Protein AF-F0H0X2-F1 (afdb_monomer_lite)

InterPro domains:
  IPR012338 Beta-lactamase/transpeptidase-like [G3DSA:3.40.710.10] (1-85)
  IPR012338 Beta-lactamase/transpeptidase-like [SSF56601] (1-104)

pLDDT: mean 74.84, std 24.69, range [25.47, 96.56]

Organism: NCBI:txid879306

Sequence (202 aa):
MGADDQNIYQDDYSTTRAQVIWKNINNQILEGYETKKFKEPKGIIHAKVDTISGKLPTQASYSDPRNTVKDEIFTKDNLPKKEDDVHVWITVDTRNNLLASNTTPKSLQANRSFIDRKNSYDPSKWDGIVPEDWKYSIPTRYSTLGAELPKADNNSNKEKEKDENKDKEDTKTNTNLNGNEQNTNPQNQINPQNQQGIRNNN

Foldseek 3Di:
DDDPDPVDDDPDDPCVVVVVVVVVVVCVVCVPPDDDDDDDDPQKDWAKAFQVQRAHEDPLCCQPPVNRIDTDIDGPPPHHDDYDPFWDWFWAFQVPRAGEDPQRDPVRIDIHIAGDPPDDDDCVVVVNDDDPRCVRHHHPDYDPDGDPDPDPPPPPDDDDDDDDDDDDDDDDDDDDDDDDDDDDDDDDDDDDDDDDDDDDDD

Radius of gyration: 34.6 Å; chains: 1; bounding box: 116×56×65 Å

Structure (mmCIF, N/CA/C/O backbone):
data_AF-F0H0X2-F1
#
_entry.id   AF-F0H0X2-F1
#
loop_
_atom_site.group_PDB
_atom_site.id
_atom_site.type_symbol
_atom_site.label_atom_id
_atom_site.label_alt_id
_atom_site.label_comp_id
_atom_site.label_asym_id
_atom_site.label_entity_id
_atom_site.label_seq_id
_atom_site.pdbx_PDB_ins_code
_atom_site.Cartn_x
_atom_site.Cartn_y
_atom_site.Cartn_z
_atom_site.occupancy
_atom_site.B_iso_or_equiv
_atom_site.auth_seq_id
_atom_site.auth_comp_id
_atom_site.auth_asym_id
_atom_site.auth_atom_id
_atom_site.pdbx_PDB_model_num
ATOM 1 N N . MET A 1 1 ? -25.133 15.854 16.788 1.00 72.88 1 MET A N 1
ATOM 2 C CA . MET A 1 1 ? -26.124 16.710 17.486 1.00 72.88 1 MET A CA 1
ATOM 3 C C . MET A 1 1 ? -27.270 16.986 16.521 1.00 72.88 1 MET A C 1
ATOM 5 O O . MET A 1 1 ? -27.033 16.912 15.321 1.00 72.88 1 MET A O 1
ATOM 9 N N . GLY A 1 2 ? -28.475 17.298 16.993 1.00 78.06 2 GLY A N 1
ATOM 10 C CA . GLY A 1 2 ? -29.638 17.600 16.145 1.00 78.06 2 GLY A CA 1
ATOM 11 C C . GLY A 1 2 ? -30.514 18.688 16.765 1.00 78.06 2 GLY A C 1
ATOM 12 O O . GLY A 1 2 ? -30.288 19.050 17.919 1.00 78.06 2 GLY A O 1
ATOM 13 N N . ALA A 1 3 ? -31.473 19.198 15.996 1.00 83.25 3 ALA A N 1
ATOM 14 C CA . ALA A 1 3 ? -32.610 19.954 16.514 1.00 83.25 3 ALA A CA 1
ATOM 15 C C . ALA A 1 3 ? -33.816 19.009 16.659 1.00 83.25 3 ALA A C 1
ATOM 17 O O . ALA A 1 3 ? -33.916 18.032 15.915 1.00 83.25 3 ALA A O 1
ATOM 18 N N . ASP A 1 4 ? -34.720 19.304 17.594 1.00 88.12 4 ASP A N 1
ATOM 19 C CA . ASP A 1 4 ? -35.947 18.515 17.783 1.00 88.12 4 ASP A CA 1
ATOM 20 C C . ASP A 1 4 ? -36.987 18.798 16.679 1.00 88.12 4 ASP A C 1
ATOM 22 O O . ASP A 1 4 ? -37.778 17.926 16.321 1.00 88.12 4 ASP A O 1
ATOM 26 N N . ASP A 1 5 ? -36.950 20.002 16.095 1.00 90.25 5 ASP A N 1
ATOM 27 C CA . ASP A 1 5 ? -37.691 20.350 14.882 1.00 90.25 5 ASP A CA 1
ATOM 28 C C . ASP A 1 5 ? -36.905 19.926 13.630 1.00 90.25 5 ASP A C 1
ATOM 30 O O . ASP A 1 5 ? -35.818 20.435 13.351 1.00 90.25 5 ASP A O 1
ATOM 34 N N . GLN A 1 6 ? -37.490 19.020 12.844 1.00 85.69 6 GLN A N 1
ATOM 35 C CA . GLN A 1 6 ? -36.902 18.492 11.608 1.00 85.69 6 GLN A CA 1
ATOM 36 C C . GLN A 1 6 ? -36.813 19.530 10.476 1.00 85.69 6 GLN A C 1
ATOM 38 O O . GLN A 1 6 ? -36.097 19.300 9.502 1.00 85.69 6 GLN A O 1
ATOM 43 N N . ASN A 1 7 ? -37.493 20.676 10.598 1.00 87.88 7 ASN A N 1
ATOM 44 C CA . ASN A 1 7 ? -37.352 21.795 9.663 1.00 87.88 7 ASN A CA 1
ATOM 45 C C . ASN A 1 7 ? -36.046 22.588 9.882 1.00 87.88 7 ASN A C 1
ATOM 47 O O . ASN A 1 7 ? -35.644 23.354 9.004 1.00 87.88 7 ASN A O 1
ATOM 51 N N . ILE A 1 8 ? -35.365 22.408 11.023 1.00 81.19 8 ILE A N 1
ATOM 52 C CA . ILE A 1 8 ? -34.117 23.103 11.364 1.00 81.19 8 ILE A CA 1
ATOM 53 C C . ILE A 1 8 ? -32.917 22.189 11.084 1.00 81.19 8 ILE A C 1
ATOM 55 O O . ILE A 1 8 ? -32.586 21.288 11.856 1.00 81.19 8 ILE A O 1
ATOM 59 N N . TYR A 1 9 ? -32.222 22.455 9.980 1.00 78.44 9 TYR A N 1
ATOM 60 C CA . TYR A 1 9 ? -30.980 21.775 9.609 1.00 78.44 9 TYR A CA 1
ATOM 61 C C . TYR A 1 9 ? -29.736 22.499 10.152 1.00 78.44 9 TYR A C 1
ATOM 63 O O . TYR A 1 9 ? -29.743 23.705 10.390 1.00 78.44 9 TYR A O 1
ATOM 71 N N . GLN A 1 10 ? -28.647 21.748 10.352 1.00 74.38 10 GLN A N 1
ATOM 72 C CA . GLN A 1 10 ? -27.327 22.317 10.642 1.00 74.38 10 GLN A CA 1
ATOM 73 C C . GLN A 1 10 ? -26.686 22.864 9.358 1.00 74.38 10 GLN A C 1
ATOM 75 O O . GLN A 1 10 ? -26.793 22.261 8.292 1.00 74.38 10 GLN A O 1
ATOM 80 N N . ASP A 1 11 ? -26.009 24.001 9.497 1.00 78.56 11 ASP A N 1
ATOM 81 C CA . ASP A 1 11 ? -25.229 24.706 8.474 1.00 78.56 11 ASP A CA 1
ATOM 82 C C . ASP A 1 11 ? -23.774 24.209 8.364 1.00 78.56 11 ASP A C 1
ATOM 84 O O . ASP A 1 11 ? -23.110 24.425 7.353 1.00 78.56 11 ASP A O 1
ATOM 88 N N . ASP A 1 12 ? -23.295 23.522 9.402 1.00 75.56 12 ASP A N 1
ATOM 89 C CA . ASP A 1 12 ? -21.936 23.005 9.564 1.00 75.56 12 ASP A CA 1
ATOM 90 C C . ASP A 1 12 ? -21.942 21.491 9.865 1.00 75.56 12 ASP A C 1
ATOM 92 O O . ASP A 1 12 ? -22.940 20.912 10.309 1.00 75.56 12 ASP A O 1
ATOM 96 N N . TYR A 1 13 ? -20.808 20.827 9.645 1.00 78.88 13 TYR A N 1
ATOM 97 C CA . TYR A 1 13 ? -20.638 19.400 9.896 1.00 78.88 13 TYR A CA 1
ATOM 98 C C . TYR A 1 13 ? -20.832 19.075 11.381 1.00 78.88 13 TYR A C 1
ATOM 100 O O . TYR A 1 13 ? -20.080 19.537 12.235 1.00 78.88 13 TYR A O 1
ATOM 108 N N . SER A 1 14 ? -21.771 18.178 11.707 1.00 75.12 14 SER A N 1
ATOM 109 C CA . SER A 1 14 ? -22.058 17.821 13.110 1.00 75.12 14 SER A CA 1
ATOM 110 C C . SER A 1 14 ? -20.840 17.269 13.877 1.00 75.12 14 SER A C 1
ATOM 112 O O . SER A 1 14 ? -20.838 17.280 15.107 1.00 75.12 14 SER A O 1
ATOM 114 N N . THR A 1 15 ? -19.787 16.824 13.177 1.00 76.06 15 THR A N 1
ATOM 115 C CA . THR A 1 15 ? -18.492 16.438 13.756 1.00 76.06 15 THR A CA 1
ATOM 116 C C . THR A 1 15 ? -17.814 17.578 14.516 1.00 76.06 15 THR A C 1
ATOM 118 O O . THR A 1 15 ? -17.330 17.325 15.617 1.00 76.06 15 THR A O 1
ATOM 121 N N . THR A 1 16 ? -17.820 18.819 14.010 1.00 81.75 16 THR A N 1
ATOM 122 C CA . THR A 1 16 ? -17.120 19.961 14.637 1.00 81.75 16 THR A CA 1
ATOM 123 C C . THR A 1 16 ? -17.629 20.196 16.061 1.00 81.75 16 THR A C 1
ATOM 125 O O . THR A 1 16 ? -16.853 20.245 17.018 1.00 81.75 16 THR A O 1
ATOM 128 N N . ARG A 1 17 ? -18.956 20.254 16.224 1.00 82.56 17 ARG A N 1
ATOM 129 C CA . ARG A 1 17 ? -19.626 20.539 17.500 1.00 82.56 17 ARG A CA 1
ATOM 130 C C . ARG A 1 17 ? -19.720 19.293 18.383 1.00 82.56 17 ARG A C 1
ATOM 132 O O . ARG A 1 17 ? -19.454 19.375 19.582 1.00 82.56 17 ARG A O 1
ATOM 139 N N . ALA A 1 18 ? -20.041 18.126 17.814 1.00 87.81 18 ALA A N 1
ATOM 140 C CA . ALA A 1 18 ? -20.167 16.890 18.591 1.00 87.81 18 ALA A CA 1
ATOM 141 C C . ALA A 1 18 ? -18.821 16.402 19.150 1.00 87.81 18 ALA A C 1
ATOM 143 O O . ALA A 1 18 ? -18.780 15.965 20.297 1.00 87.81 18 ALA A O 1
ATOM 144 N N . GLN A 1 19 ? -17.720 16.511 18.396 1.00 90.00 19 GLN A N 1
ATOM 145 C CA . GLN A 1 19 ? -16.395 16.084 18.860 1.00 90.00 19 GLN A CA 1
ATOM 146 C C . GLN A 1 19 ? -15.906 16.924 20.046 1.00 90.00 19 GLN A C 1
ATOM 148 O O . GLN A 1 19 ? -15.331 16.370 20.981 1.00 90.00 19 GLN A O 1
ATOM 153 N N . VAL A 1 20 ? -16.158 18.239 20.047 1.00 89.69 20 VAL A N 1
ATOM 154 C CA . VAL A 1 20 ? -15.795 19.129 21.165 1.00 89.69 20 VAL A CA 1
ATOM 155 C C . VAL A 1 20 ? -16.589 18.780 22.425 1.00 89.69 20 VAL A C 1
ATOM 157 O O . VAL A 1 20 ? -15.995 18.608 23.489 1.00 89.69 20 VAL A O 1
ATOM 160 N N . ILE A 1 21 ? -17.909 18.605 22.309 1.00 90.94 21 ILE A N 1
ATOM 161 C CA . ILE A 1 21 ? -18.772 18.223 23.440 1.00 90.94 21 ILE A CA 1
ATOM 162 C C . ILE A 1 21 ? -18.374 16.840 23.978 1.00 90.94 21 ILE A C 1
ATOM 164 O O . ILE A 1 21 ? -18.152 16.686 25.179 1.00 90.94 21 ILE A O 1
ATOM 168 N N . TRP A 1 22 ? -18.202 15.852 23.093 1.00 92.69 22 TRP A N 1
ATOM 169 C CA . TRP A 1 22 ? -17.779 14.496 23.451 1.00 92.69 22 TRP A CA 1
ATOM 170 C C . TRP A 1 22 ? -16.421 14.482 24.158 1.00 92.69 22 TRP A C 1
ATOM 172 O O . TRP A 1 22 ? -16.290 13.844 25.203 1.00 92.69 22 TRP A O 1
ATOM 182 N N . LYS A 1 23 ? -15.430 15.219 23.635 1.00 93.50 23 LYS A N 1
ATOM 183 C CA . LYS A 1 23 ? -14.102 15.369 24.248 1.00 93.50 23 LYS A CA 1
ATOM 184 C C . LYS A 1 23 ? -14.202 15.967 25.649 1.00 93.50 23 LYS A C 1
ATOM 186 O O . LYS A 1 23 ? -13.628 15.408 26.574 1.00 93.50 23 LYS A O 1
ATOM 191 N N . ASN A 1 24 ? -14.917 17.078 25.813 1.00 94.62 24 ASN A N 1
ATOM 192 C CA . ASN A 1 24 ? -14.994 17.771 27.101 1.00 94.62 24 ASN A CA 1
ATOM 193 C C . ASN A 1 24 ? -15.650 16.886 28.174 1.00 94.62 24 ASN A C 1
ATOM 195 O O . ASN A 1 24 ? -15.104 16.754 29.267 1.00 94.62 24 ASN A O 1
ATOM 199 N N . ILE A 1 25 ? -16.756 16.216 27.833 1.00 95.38 25 ILE A N 1
ATOM 200 C CA . ILE A 1 25 ? -17.461 15.301 28.742 1.00 95.38 25 ILE A CA 1
ATOM 201 C C . ILE A 1 25 ? -16.595 14.078 29.082 1.00 95.38 25 ILE A C 1
ATOM 203 O O . ILE A 1 25 ? -16.454 13.736 30.254 1.00 95.38 25 ILE A O 1
ATOM 207 N N . ASN A 1 26 ? -15.971 13.427 28.093 1.00 95.44 26 ASN A N 1
ATOM 208 C CA . ASN A 1 26 ? -15.138 12.247 28.356 1.00 95.44 26 ASN A CA 1
ATOM 209 C C . ASN A 1 26 ? -13.858 12.599 29.123 1.00 95.44 26 ASN A C 1
ATOM 211 O O . ASN A 1 26 ? -13.450 11.819 29.974 1.00 95.44 26 ASN A O 1
ATOM 215 N N . ASN A 1 27 ? -13.256 13.769 28.891 1.00 95.31 27 ASN A N 1
ATOM 216 C CA . ASN A 1 27 ? -12.100 14.224 29.664 1.00 95.31 27 ASN A CA 1
ATOM 217 C C . ASN A 1 27 ? -12.429 14.383 31.159 1.00 95.31 27 ASN A C 1
ATOM 219 O O . ASN A 1 27 ? -11.582 14.059 31.981 1.00 95.31 27 ASN A O 1
ATOM 223 N N . GLN A 1 28 ? -13.638 14.843 31.504 1.00 95.75 28 GLN A N 1
ATOM 224 C CA . GLN A 1 28 ? -14.096 14.940 32.896 1.00 95.75 28 GLN A CA 1
ATOM 225 C C . GLN A 1 28 ? -14.472 13.569 33.479 1.00 95.75 28 GLN A C 1
ATOM 227 O O . GLN A 1 28 ? -14.082 13.242 34.594 1.00 95.75 28 GLN A O 1
ATOM 232 N N . ILE A 1 29 ? -15.200 12.735 32.727 1.00 96.25 29 ILE A N 1
ATOM 233 C CA . ILE A 1 29 ? -15.622 11.398 33.189 1.00 96.25 29 ILE A CA 1
ATOM 234 C C . ILE A 1 29 ? -14.428 10.448 33.379 1.00 96.25 29 ILE A C 1
ATOM 236 O O . ILE A 1 29 ? -14.472 9.579 34.249 1.00 96.25 29 ILE A O 1
ATOM 240 N N . LEU A 1 30 ? -13.372 10.602 32.576 1.00 95.31 30 LEU A N 1
ATOM 241 C CA . LEU A 1 30 ? -12.152 9.793 32.628 1.00 95.31 30 LEU A CA 1
ATOM 242 C C . LEU A 1 30 ? -11.020 10.462 33.432 1.00 95.31 30 LEU A C 1
ATOM 244 O O . LEU A 1 30 ? -9.902 9.945 33.452 1.00 95.31 30 LEU A O 1
ATOM 248 N N . GLU A 1 31 ? -11.282 11.577 34.118 1.00 95.31 31 GLU A N 1
ATOM 249 C CA . GLU A 1 31 ? -10.293 12.212 34.991 1.00 95.31 31 GLU A CA 1
ATOM 250 C C . GLU A 1 31 ? -9.905 11.264 36.141 1.00 95.31 31 GLU A C 1
ATOM 252 O O . GLU A 1 31 ? -10.753 10.655 36.791 1.00 95.31 31 GLU A O 1
ATOM 257 N N . GLY A 1 32 ? -8.599 11.076 36.354 1.00 93.94 32 GLY A N 1
ATOM 258 C CA . GLY A 1 32 ? -8.067 10.122 37.334 1.00 93.94 32 GLY A CA 1
ATOM 259 C C . GLY A 1 32 ? -8.144 8.637 36.938 1.00 93.94 32 GLY A C 1
ATOM 260 O O . GLY A 1 32 ? -7.646 7.799 37.689 1.00 93.94 32 GLY A O 1
ATOM 261 N N . TYR A 1 33 ? -8.708 8.278 35.777 1.00 94.50 33 TYR A N 1
ATOM 262 C CA . TYR A 1 33 ? -8.719 6.890 35.297 1.00 94.50 33 TYR A CA 1
ATOM 263 C C . TYR A 1 33 ? -7.449 6.543 34.509 1.00 94.50 33 TYR A C 1
ATOM 265 O O . TYR A 1 33 ? -7.052 7.247 33.582 1.00 94.50 33 TYR A O 1
ATOM 273 N N . GLU A 1 34 ? -6.841 5.396 34.817 1.00 93.56 34 GLU A N 1
ATOM 274 C CA . GLU A 1 34 ? -5.718 4.867 34.039 1.00 93.56 34 GLU A CA 1
ATOM 275 C C . GLU A 1 34 ? -6.145 4.370 32.646 1.00 93.56 34 GLU A C 1
ATOM 277 O O . GLU A 1 34 ? -7.184 3.720 32.478 1.00 93.56 34 GLU A O 1
ATOM 282 N N . THR A 1 35 ? -5.286 4.592 31.645 1.00 91.81 35 THR A N 1
ATOM 283 C CA . THR A 1 35 ? -5.469 4.107 30.269 1.00 91.81 35 THR A CA 1
ATOM 284 C C . THR A 1 35 ? -5.442 2.578 30.200 1.00 91.81 35 THR A C 1
ATOM 286 O O . THR A 1 35 ? -4.387 1.948 30.079 1.00 91.81 35 THR A O 1
ATOM 289 N N . LYS A 1 36 ? -6.625 1.958 30.221 1.00 91.31 36 LYS A N 1
ATOM 290 C CA . LYS A 1 36 ? -6.782 0.509 30.050 1.00 91.31 36 LYS A CA 1
ATOM 291 C C . LYS A 1 36 ? -6.419 0.087 28.626 1.00 91.31 36 LYS A C 1
ATOM 293 O O . LYS A 1 36 ? -6.992 0.574 27.655 1.00 91.31 36 LYS A O 1
ATOM 298 N N . LYS A 1 37 ? -5.507 -0.880 28.502 1.00 92.31 37 LYS A N 1
ATOM 299 C CA . LYS A 1 37 ? -5.228 -1.567 27.234 1.00 92.31 37 LYS A CA 1
ATOM 300 C C . LYS A 1 37 ? -6.264 -2.667 27.008 1.00 92.31 37 LYS A C 1
ATOM 302 O O . LYS A 1 37 ? -6.473 -3.508 27.884 1.00 92.31 37 LYS A O 1
ATOM 307 N N . PHE A 1 38 ? -6.882 -2.686 25.831 1.00 91.12 38 PHE A N 1
ATOM 308 C CA . PHE A 1 38 ? -7.714 -3.810 25.407 1.00 91.12 38 PHE A CA 1
ATOM 309 C C . PHE A 1 38 ? -6.842 -5.057 25.209 1.00 91.12 38 PHE A C 1
ATOM 311 O O . PHE A 1 38 ? -5.719 -4.966 24.714 1.00 91.12 38 PHE A O 1
ATOM 318 N N . LYS A 1 39 ? -7.350 -6.227 25.612 1.00 92.06 39 LYS A N 1
ATOM 319 C CA . LYS A 1 39 ? -6.722 -7.514 25.289 1.00 92.06 39 LYS A CA 1
ATOM 320 C C . LYS A 1 39 ? -7.191 -7.944 23.905 1.00 92.06 39 LYS A C 1
ATOM 322 O O . LYS A 1 39 ? -8.389 -7.900 23.637 1.00 92.06 39 LYS A O 1
ATOM 327 N N . GLU A 1 40 ? -6.264 -8.377 23.060 1.00 90.88 40 GLU A N 1
ATOM 328 C CA . GLU A 1 40 ? -6.599 -8.891 21.734 1.00 90.88 40 GLU A CA 1
ATOM 329 C C . GLU A 1 40 ? -7.481 -10.153 21.849 1.00 90.88 40 GLU A C 1
ATOM 331 O O . GLU A 1 40 ? -7.149 -11.063 22.621 1.00 90.88 40 GLU A O 1
ATOM 336 N N . PRO A 1 41 ? -8.630 -10.220 21.149 1.00 90.06 41 PRO A N 1
ATOM 337 C CA . PRO A 1 41 ? -9.502 -11.384 21.199 1.00 90.06 41 PRO A CA 1
ATOM 338 C C . PRO A 1 41 ? -8.920 -12.556 20.396 1.00 90.06 41 PRO A C 1
ATOM 340 O O . PRO A 1 41 ? -8.242 -12.384 19.385 1.00 90.06 41 PRO A O 1
ATOM 343 N N . LYS A 1 42 ? -9.225 -13.786 20.824 1.00 91.56 42 LYS A N 1
ATOM 344 C CA . LYS A 1 42 ? -8.819 -14.997 20.094 1.00 91.56 42 LYS A CA 1
ATOM 345 C C . LYS A 1 42 ? -9.455 -15.020 18.700 1.00 91.56 42 LYS A C 1
ATOM 347 O O . LYS A 1 42 ? -10.656 -14.804 18.578 1.00 91.56 42 LYS A O 1
ATOM 352 N N . GLY A 1 43 ? -8.667 -15.370 17.683 1.00 90.19 43 GLY A N 1
ATOM 353 C CA . GLY A 1 43 ? -9.125 -15.481 16.291 1.00 90.19 43 GLY A CA 1
ATOM 354 C C . GLY A 1 43 ? -8.753 -14.295 15.397 1.00 90.19 43 GLY A C 1
ATOM 355 O O . GLY A 1 43 ? -8.989 -14.373 14.193 1.00 90.19 43 GLY A O 1
ATOM 356 N N . ILE A 1 44 ? -8.138 -13.251 15.962 1.00 93.88 44 ILE A N 1
ATOM 357 C CA . ILE A 1 44 ? -7.405 -12.241 15.196 1.00 93.88 44 ILE A CA 1
ATOM 358 C C . ILE A 1 44 ? -6.144 -12.865 14.585 1.00 93.88 44 ILE A C 1
ATOM 360 O O . ILE A 1 44 ? -5.484 -13.708 15.198 1.00 93.88 44 ILE A O 1
ATOM 364 N N . ILE A 1 45 ? -5.839 -12.454 13.357 1.00 93.75 45 ILE A N 1
ATOM 365 C CA . ILE A 1 45 ? -4.630 -12.782 12.607 1.00 93.75 45 ILE A CA 1
ATOM 366 C C . ILE A 1 45 ? -4.070 -11.461 12.080 1.00 93.75 45 ILE A C 1
ATOM 368 O O . ILE A 1 45 ? -4.737 -10.778 11.308 1.00 93.75 45 ILE A O 1
ATOM 372 N N . HIS A 1 46 ? -2.846 -11.109 12.469 1.00 94.50 46 HIS A N 1
ATOM 373 C CA . HIS A 1 46 ? -2.113 -10.001 11.851 1.00 94.50 46 HIS A CA 1
ATOM 374 C C . HIS A 1 46 ? -1.391 -10.521 10.610 1.00 94.50 46 HIS A C 1
ATOM 376 O O . HIS A 1 46 ? -0.704 -11.544 10.685 1.00 94.50 46 HIS A O 1
ATOM 382 N N . ALA A 1 47 ? -1.540 -9.842 9.476 1.00 94.75 47 ALA A N 1
ATOM 383 C CA . ALA A 1 47 ? -0.863 -10.216 8.238 1.00 94.75 47 ALA A CA 1
ATOM 384 C C . ALA A 1 47 ? -0.433 -8.985 7.441 1.00 94.75 47 ALA A C 1
ATOM 386 O O . ALA A 1 47 ? -1.117 -7.962 7.435 1.00 94.75 47 ALA A O 1
ATOM 387 N N . LYS A 1 48 ? 0.692 -9.105 6.728 1.00 96.25 48 LYS A N 1
ATOM 388 C CA . LYS A 1 48 ? 1.154 -8.060 5.815 1.00 96.25 48 LYS A CA 1
ATOM 389 C C . LYS A 1 48 ? 0.324 -8.067 4.538 1.00 96.25 48 LYS A C 1
ATOM 391 O O . LYS A 1 48 ? 0.182 -9.112 3.903 1.00 96.25 48 LYS A O 1
ATOM 396 N N . VAL A 1 49 ? -0.164 -6.894 4.155 1.00 96.19 49 VAL A N 1
ATOM 397 C CA . VAL A 1 49 ? -0.877 -6.638 2.899 1.00 96.19 49 VAL A CA 1
ATOM 398 C C . VAL A 1 49 ? -0.304 -5.416 2.200 1.00 96.19 49 VAL A C 1
ATOM 400 O O . VAL A 1 49 ? 0.199 -4.495 2.846 1.00 96.19 49 VAL A O 1
ATOM 403 N N . ASP A 1 50 ? -0.395 -5.400 0.877 1.00 95.06 50 ASP A N 1
ATOM 404 C CA . ASP A 1 50 ? -0.195 -4.185 0.098 1.00 95.06 50 ASP A CA 1
ATOM 405 C C . ASP A 1 50 ? -1.471 -3.322 0.109 1.00 95.06 50 ASP A C 1
ATOM 407 O O . ASP A 1 50 ? -2.561 -3.785 -0.232 1.00 95.06 50 ASP A O 1
ATOM 411 N N . THR A 1 51 ? -1.328 -2.049 0.480 1.00 92.88 51 THR A N 1
ATOM 412 C CA . THR A 1 51 ? -2.442 -1.088 0.588 1.00 92.88 51 THR A CA 1
ATOM 413 C C . THR A 1 51 ? -3.035 -0.631 -0.746 1.00 92.88 51 THR A C 1
ATOM 415 O O . THR A 1 51 ? -4.123 -0.059 -0.734 1.00 92.88 51 THR A O 1
ATOM 418 N N . ILE A 1 52 ? -2.373 -0.870 -1.885 1.00 90.88 52 ILE A N 1
ATOM 419 C CA . ILE A 1 52 ? -2.892 -0.473 -3.208 1.00 90.88 52 ILE A CA 1
ATOM 420 C C . ILE A 1 52 ? -3.789 -1.571 -3.802 1.00 90.88 52 ILE A C 1
ATOM 422 O O . ILE A 1 52 ? -4.844 -1.283 -4.366 1.00 90.88 52 ILE A O 1
ATOM 426 N N . SER A 1 53 ? -3.387 -2.834 -3.662 1.00 91.62 53 SER A N 1
ATOM 427 C CA . SER A 1 53 ? -4.086 -4.011 -4.196 1.00 91.62 53 SER A CA 1
ATOM 428 C C . SER A 1 53 ? -5.018 -4.707 -3.198 1.00 91.62 53 SER A C 1
ATOM 430 O O . SER A 1 53 ? -5.913 -5.446 -3.622 1.00 91.62 53 SER A O 1
ATOM 432 N N . GLY A 1 54 ? -4.796 -4.528 -1.890 1.00 91.56 54 GLY A N 1
ATOM 433 C CA . GLY A 1 54 ? -5.459 -5.283 -0.818 1.00 91.56 54 GLY A CA 1
ATOM 434 C C . GLY A 1 54 ? -5.032 -6.757 -0.733 1.00 91.56 54 GLY A C 1
ATOM 435 O O . GLY A 1 54 ? -5.769 -7.583 -0.189 1.00 91.56 54 GLY A O 1
ATOM 436 N N . LYS A 1 55 ? -3.885 -7.116 -1.325 1.00 94.88 55 LYS A N 1
ATOM 437 C CA . LYS A 1 55 ? -3.413 -8.502 -1.512 1.00 94.88 55 LYS A CA 1
ATOM 438 C C . LYS A 1 55 ? -2.131 -8.782 -0.723 1.00 94.88 55 LYS A C 1
ATOM 440 O O . LYS A 1 55 ? -1.571 -7.889 -0.088 1.00 94.88 55 LYS A O 1
ATOM 445 N N . LEU A 1 56 ? -1.674 -10.036 -0.741 1.00 95.88 56 LEU A N 1
ATOM 446 C CA . LEU A 1 56 ? -0.404 -10.425 -0.121 1.00 95.88 56 LEU A CA 1
ATOM 447 C C . LEU A 1 56 ? 0.759 -9.745 -0.874 1.00 95.88 56 LEU A C 1
ATOM 449 O O . LEU A 1 56 ? 0.832 -9.882 -2.094 1.00 95.88 56 LEU A O 1
ATOM 453 N N . PRO A 1 57 ? 1.658 -9.013 -0.199 1.00 96.25 57 PRO A N 1
ATOM 454 C CA . PRO A 1 57 ? 2.648 -8.167 -0.854 1.00 96.25 57 PRO A CA 1
ATOM 455 C C . PRO A 1 57 ? 3.737 -9.002 -1.533 1.00 96.25 57 PRO A C 1
ATOM 457 O O . PRO A 1 57 ? 4.239 -9.973 -0.961 1.00 96.25 57 PRO A O 1
ATOM 460 N N . THR A 1 58 ? 4.154 -8.585 -2.725 1.00 95.50 58 THR A N 1
ATOM 461 C CA . THR A 1 58 ? 5.300 -9.170 -3.432 1.00 95.50 58 THR A CA 1
ATOM 462 C C . THR A 1 58 ? 6.559 -8.333 -3.205 1.00 95.50 58 THR A C 1
ATOM 464 O O . THR A 1 58 ? 6.520 -7.228 -2.659 1.00 95.50 58 THR A O 1
ATOM 467 N N . GLN A 1 59 ? 7.708 -8.821 -3.682 1.00 94.44 59 GLN A N 1
ATOM 468 C CA . GLN A 1 59 ? 8.961 -8.059 -3.652 1.00 94.44 59 GLN A CA 1
ATOM 469 C C . GLN A 1 59 ? 8.853 -6.704 -4.385 1.00 94.44 59 GLN A C 1
AT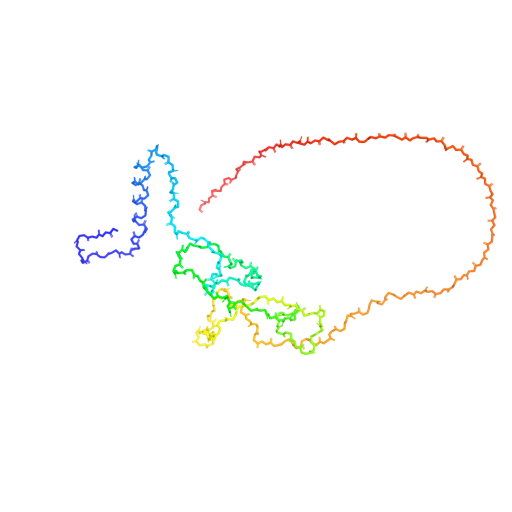OM 471 O O . GLN A 1 59 ? 9.606 -5.785 -4.063 1.00 94.44 59 GLN A O 1
ATOM 476 N N . ALA A 1 60 ? 7.920 -6.555 -5.336 1.00 93.75 60 ALA A N 1
ATOM 477 C CA . ALA A 1 60 ? 7.638 -5.274 -5.981 1.00 93.75 60 ALA A CA 1
ATOM 478 C C . ALA A 1 60 ? 6.950 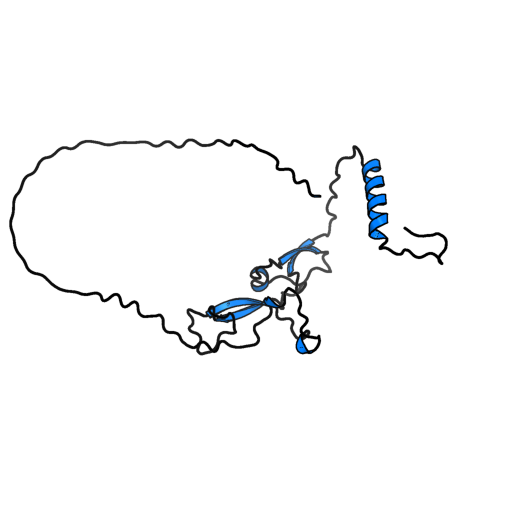-4.294 -5.012 1.00 93.75 60 ALA A C 1
ATOM 480 O O . ALA A 1 60 ? 7.389 -3.149 -4.910 1.00 93.75 60 ALA A O 1
ATOM 481 N N . SER A 1 61 ? 5.948 -4.738 -4.246 1.00 94.00 61 SER A N 1
ATOM 482 C CA . SER A 1 61 ? 5.248 -3.916 -3.242 1.00 94.00 61 SER A CA 1
ATOM 483 C C . SER A 1 61 ? 6.202 -3.434 -2.138 1.00 94.00 61 SER A C 1
ATOM 485 O O . SER A 1 61 ? 6.212 -2.257 -1.788 1.00 94.00 61 SER A O 1
ATOM 487 N N . TYR A 1 62 ? 7.094 -4.309 -1.652 1.00 94.44 62 TYR A N 1
ATOM 488 C CA . TYR A 1 62 ? 8.163 -3.931 -0.705 1.00 94.44 62 TYR A CA 1
ATOM 489 C C . TYR A 1 62 ? 9.194 -2.943 -1.277 1.00 94.44 62 TYR A C 1
ATOM 491 O O . TYR A 1 62 ? 9.961 -2.358 -0.516 1.00 94.44 62 TYR A O 1
ATOM 499 N N . SER A 1 63 ? 9.240 -2.774 -2.601 1.00 93.38 63 SER A N 1
ATOM 500 C CA . SER A 1 63 ? 10.177 -1.879 -3.291 1.00 93.38 63 SER A CA 1
ATOM 501 C C . SER A 1 63 ? 9.530 -0.560 -3.738 1.00 93.38 63 SER A C 1
ATOM 503 O O . SER A 1 63 ? 10.179 0.229 -4.428 1.00 93.38 63 SER A O 1
ATOM 505 N N . ASP A 1 64 ? 8.270 -0.302 -3.368 1.00 91.06 64 ASP A N 1
ATOM 506 C CA . ASP A 1 64 ? 7.637 1.004 -3.555 1.00 91.06 64 ASP A CA 1
ATOM 507 C C . ASP A 1 64 ? 8.146 2.002 -2.487 1.00 91.06 64 ASP A C 1
ATOM 509 O O . ASP A 1 64 ? 8.059 1.723 -1.286 1.00 91.06 64 ASP A O 1
ATOM 513 N N . PRO A 1 65 ? 8.655 3.190 -2.876 1.00 89.62 65 PRO A N 1
ATOM 514 C CA . PRO A 1 65 ? 9.254 4.152 -1.946 1.00 89.62 65 PRO A CA 1
ATOM 515 C C . PRO A 1 65 ? 8.258 4.797 -0.965 1.00 89.62 65 PRO A C 1
ATOM 517 O O . PRO A 1 65 ? 8.685 5.508 -0.057 1.00 89.62 65 PRO A O 1
ATOM 520 N N . ARG A 1 66 ? 6.946 4.575 -1.122 1.00 89.88 66 ARG A N 1
ATOM 521 C CA . ARG A 1 66 ? 5.901 4.989 -0.168 1.00 89.88 66 ARG A CA 1
ATOM 522 C C . ARG A 1 66 ? 5.737 4.005 0.997 1.00 89.88 66 ARG A C 1
ATOM 524 O O . ARG A 1 66 ? 4.993 4.314 1.924 1.00 89.88 66 ARG A O 1
ATOM 531 N N . ASN A 1 67 ? 6.381 2.832 0.939 1.00 91.94 67 ASN A N 1
ATOM 532 C CA . ASN A 1 67 ? 6.150 1.690 1.830 1.00 91.94 67 ASN A CA 1
ATOM 533 C C . ASN A 1 67 ? 4.653 1.319 1.902 1.00 91.94 67 ASN A C 1
ATOM 535 O O . ASN A 1 67 ? 3.980 1.514 2.918 1.00 91.94 67 ASN A O 1
ATOM 539 N N . THR A 1 68 ? 4.115 0.798 0.795 1.00 93.19 68 THR A N 1
ATOM 540 C CA . THR A 1 68 ? 2.691 0.434 0.689 1.00 93.19 68 THR A CA 1
ATOM 541 C C . THR A 1 68 ? 2.323 -0.822 1.480 1.00 93.19 68 THR A C 1
ATOM 543 O O . THR A 1 68 ? 1.134 -1.085 1.662 1.00 93.19 68 THR A O 1
ATOM 546 N N . VAL A 1 69 ? 3.310 -1.576 1.977 1.00 96.56 69 VAL A N 1
ATOM 547 C CA . VAL A 1 69 ? 3.098 -2.784 2.779 1.00 96.56 69 VAL A CA 1
ATOM 548 C C . VAL A 1 69 ? 2.861 -2.433 4.248 1.00 96.56 69 VAL A C 1
ATOM 550 O O . VAL A 1 69 ? 3.696 -1.782 4.883 1.00 96.56 69 VAL A O 1
ATOM 553 N N . LYS A 1 70 ? 1.740 -2.902 4.803 1.00 95.81 70 LYS A N 1
ATOM 554 C CA . LYS A 1 70 ? 1.351 -2.699 6.209 1.00 95.81 70 LYS A CA 1
ATOM 555 C C . LYS A 1 70 ? 0.875 -3.997 6.847 1.00 95.81 70 LYS A C 1
ATOM 557 O O . LYS A 1 70 ? 0.360 -4.871 6.158 1.00 95.81 70 LYS A O 1
ATOM 562 N N . ASP A 1 71 ? 1.052 -4.111 8.159 1.00 95.75 71 ASP A N 1
ATOM 563 C CA . ASP A 1 71 ? 0.387 -5.133 8.966 1.00 95.75 71 ASP A CA 1
ATOM 564 C C . ASP A 1 71 ? -1.061 -4.702 9.217 1.00 95.75 71 ASP A C 1
ATOM 566 O O . ASP A 1 71 ? -1.297 -3.625 9.763 1.00 95.75 71 ASP A O 1
ATOM 570 N N . GLU A 1 72 ? -2.015 -5.537 8.813 1.00 95.31 72 GLU A N 1
ATOM 571 C CA . GLU A 1 72 ? -3.452 -5.308 8.982 1.00 95.31 72 GLU A CA 1
ATOM 572 C C . GLU A 1 72 ? -4.114 -6.489 9.712 1.00 95.31 72 GLU A C 1
ATOM 574 O O . GLU A 1 72 ? -3.559 -7.592 9.807 1.00 95.31 72 GLU A O 1
ATOM 579 N N . ILE A 1 73 ? -5.309 -6.239 10.254 1.00 93.88 73 ILE A N 1
ATOM 580 C CA . ILE A 1 73 ? -6.041 -7.156 11.139 1.00 93.88 73 ILE A CA 1
ATOM 581 C C . ILE A 1 73 ? -7.097 -7.959 10.365 1.00 93.88 73 ILE A C 1
ATOM 583 O O . ILE A 1 73 ? -8.029 -7.403 9.782 1.00 93.88 73 ILE A O 1
ATOM 587 N N . PHE A 1 74 ? -6.994 -9.287 10.438 1.00 94.94 74 PHE A N 1
ATOM 588 C CA . PHE A 1 74 ? -7.868 -10.240 9.752 1.00 94.94 74 PHE A CA 1
ATOM 589 C C . PHE A 1 74 ? -8.500 -11.258 10.706 1.00 94.94 74 PHE A C 1
ATOM 591 O O . PHE A 1 74 ? -8.029 -11.501 11.819 1.00 94.94 74 PHE A O 1
ATOM 598 N N . THR A 1 75 ? -9.563 -11.898 10.229 1.00 93.50 75 THR A N 1
ATOM 599 C CA . THR A 1 75 ? -10.040 -13.197 10.707 1.00 93.50 75 THR A CA 1
ATOM 600 C C . THR A 1 75 ? -9.524 -14.297 9.772 1.00 93.50 75 THR A C 1
ATOM 602 O O . THR A 1 75 ? -8.926 -14.036 8.726 1.00 93.50 75 THR A O 1
ATOM 605 N N . LYS A 1 76 ? -9.786 -15.564 10.104 1.00 90.88 76 LYS A N 1
ATOM 606 C CA . LYS A 1 76 ? -9.423 -16.703 9.244 1.00 90.88 76 LYS A CA 1
ATOM 607 C C . LYS A 1 76 ? -10.070 -16.654 7.847 1.00 90.88 76 LYS A C 1
ATOM 609 O O . LYS A 1 76 ? -9.510 -17.195 6.892 1.00 90.88 76 LYS A O 1
ATOM 614 N N . ASP A 1 77 ? -11.236 -16.023 7.728 1.00 91.38 77 ASP A N 1
ATOM 615 C CA . ASP A 1 77 ? -12.082 -16.130 6.538 1.00 91.38 77 ASP A CA 1
ATOM 616 C C . ASP A 1 77 ? -11.856 -14.989 5.537 1.00 91.38 77 ASP A C 1
ATOM 618 O O . ASP A 1 77 ? -11.929 -15.229 4.328 1.00 91.38 77 ASP A O 1
ATOM 622 N N . ASN A 1 78 ? -11.509 -13.785 6.017 1.00 90.88 78 ASN A N 1
ATOM 623 C CA . ASN A 1 78 ? -11.212 -12.615 5.177 1.00 90.88 78 ASN A CA 1
ATOM 624 C C . ASN A 1 78 ? -9.711 -12.402 4.879 1.00 90.88 78 ASN A C 1
ATOM 626 O O . ASN A 1 78 ? -9.377 -11.481 4.136 1.00 90.88 78 ASN A O 1
ATOM 630 N N . LEU A 1 79 ? -8.819 -13.247 5.411 1.00 93.25 79 LEU A N 1
ATOM 631 C CA . LEU A 1 79 ? -7.383 -13.213 5.116 1.00 93.25 79 LEU A CA 1
ATOM 632 C C . LEU A 1 79 ? -7.120 -13.330 3.593 1.00 93.25 79 LEU A C 1
ATOM 634 O O . LEU A 1 79 ? -7.607 -14.290 2.977 1.00 93.25 79 LEU A O 1
ATOM 638 N N . PRO A 1 80 ? -6.345 -12.416 2.970 1.00 93.31 80 PRO A N 1
ATOM 639 C CA . PRO A 1 80 ? -6.016 -12.485 1.546 1.00 93.31 80 PRO A CA 1
ATOM 640 C C . PRO A 1 80 ? -5.261 -13.763 1.155 1.00 93.31 80 PRO A C 1
ATOM 642 O O . PRO A 1 80 ? -4.390 -14.244 1.872 1.00 93.31 80 PRO A O 1
ATOM 645 N N . LYS A 1 81 ? -5.610 -14.317 -0.014 1.00 93.81 81 LYS A N 1
ATOM 646 C CA . LYS A 1 81 ? -5.103 -15.609 -0.539 1.00 93.81 81 LYS A CA 1
ATOM 647 C C . LYS A 1 81 ? -4.475 -15.497 -1.932 1.00 93.81 81 LYS A C 1
ATOM 649 O O . LYS A 1 81 ? -4.185 -16.506 -2.565 1.00 93.81 81 LYS A O 1
ATOM 654 N N . LYS A 1 82 ? -4.342 -14.273 -2.442 1.00 95.00 82 LYS A N 1
ATOM 655 C CA . LYS A 1 82 ? -3.727 -13.951 -3.733 1.00 95.00 82 LYS A CA 1
ATOM 656 C C . LYS A 1 82 ? -2.595 -12.967 -3.487 1.00 95.00 82 LYS A C 1
ATOM 658 O O . LYS A 1 82 ? -2.712 -12.123 -2.599 1.00 95.00 82 LYS A O 1
ATOM 663 N N . GLU A 1 83 ? -1.544 -13.090 -4.279 1.00 95.38 83 GLU A N 1
ATOM 664 C CA . GLU A 1 83 ? -0.434 -12.143 -4.312 1.00 95.38 83 GLU A CA 1
ATOM 665 C C . GLU A 1 83 ? -0.844 -10.843 -5.016 1.00 95.38 83 GLU A C 1
ATOM 667 O O . GLU A 1 83 ? -1.791 -10.816 -5.811 1.00 95.38 83 GLU A O 1
ATOM 672 N N . ASP A 1 84 ? -0.153 -9.762 -4.670 1.00 93.12 84 ASP A N 1
ATOM 673 C CA . ASP A 1 84 ? -0.242 -8.465 -5.324 1.00 93.12 84 ASP A CA 1
ATOM 674 C C . ASP A 1 84 ? 0.198 -8.582 -6.787 1.00 93.12 84 ASP A C 1
ATOM 676 O O . ASP A 1 84 ? 1.288 -9.052 -7.108 1.00 93.12 84 ASP A O 1
ATOM 680 N N . ASP A 1 85 ? -0.692 -8.150 -7.670 1.00 92.12 85 ASP A N 1
ATOM 681 C CA . ASP A 1 85 ? -0.521 -8.133 -9.113 1.00 92.12 85 ASP A CA 1
ATOM 682 C C . ASP A 1 85 ? -0.543 -6.704 -9.684 1.00 92.12 85 ASP A C 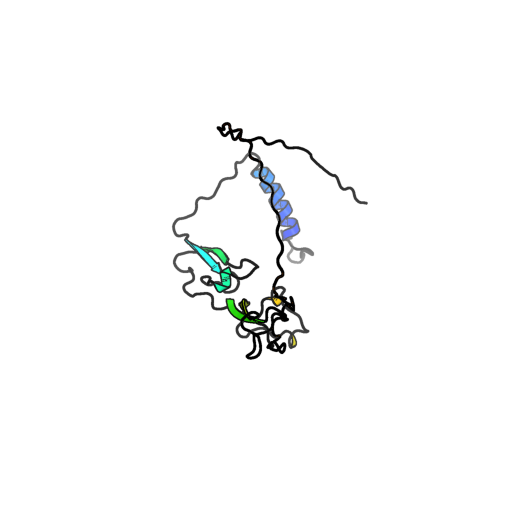1
ATOM 684 O O . ASP A 1 85 ? -0.547 -6.553 -10.905 1.00 92.12 85 ASP A O 1
ATOM 688 N N . VAL A 1 86 ? -0.594 -5.683 -8.823 1.00 92.81 86 VAL A N 1
ATOM 689 C CA . VAL A 1 86 ? -0.599 -4.250 -9.153 1.00 92.81 86 VAL A CA 1
ATOM 690 C C . VAL A 1 86 ? 0.821 -3.690 -9.137 1.00 92.81 86 VAL A C 1
ATOM 692 O O . VAL A 1 86 ? 1.186 -2.977 -10.070 1.00 92.81 86 VAL A O 1
ATOM 695 N N . HIS A 1 87 ? 1.647 -4.016 -8.137 1.00 94.19 87 HIS A N 1
ATOM 696 C CA . HIS A 1 87 ? 3.065 -3.647 -8.186 1.00 94.19 87 HIS A CA 1
ATOM 697 C C . HIS A 1 87 ? 3.829 -4.587 -9.121 1.00 94.19 87 HIS A C 1
ATOM 699 O O . HIS A 1 87 ? 3.924 -5.792 -8.885 1.00 94.19 87 HIS A O 1
ATOM 705 N N . VAL A 1 88 ? 4.403 -4.023 -10.183 1.00 93.38 88 VAL A N 1
ATOM 706 C CA . VAL A 1 88 ? 5.123 -4.765 -11.226 1.00 93.38 88 VAL A CA 1
ATOM 707 C C . VAL A 1 88 ? 6.544 -4.243 -11.415 1.00 93.38 88 VAL A C 1
ATOM 709 O O . VAL A 1 88 ? 6.821 -3.051 -11.286 1.00 93.38 88 VAL A O 1
ATOM 712 N N . TRP A 1 89 ? 7.458 -5.153 -11.750 1.00 94.69 89 TRP A N 1
ATOM 713 C CA . TRP A 1 89 ? 8.846 -4.825 -12.066 1.00 94.69 89 TRP A CA 1
ATOM 714 C C . TRP A 1 89 ? 8.987 -4.393 -13.524 1.00 94.69 89 TRP A C 1
ATOM 716 O O . TRP A 1 89 ? 8.775 -5.198 -14.429 1.00 94.69 89 TRP A O 1
ATOM 726 N N . ILE A 1 90 ? 9.401 -3.145 -13.747 1.00 94.12 90 ILE A N 1
ATOM 727 C CA . ILE A 1 90 ? 9.650 -2.588 -15.082 1.00 94.12 90 ILE A CA 1
ATOM 728 C C . ILE A 1 90 ? 11.107 -2.136 -15.187 1.00 94.12 90 ILE A C 1
ATOM 730 O O . ILE A 1 90 ? 11.635 -1.474 -14.290 1.00 94.12 90 ILE A O 1
ATOM 734 N N . THR A 1 91 ? 11.754 -2.472 -16.303 1.00 94.38 91 THR A N 1
ATOM 735 C CA . THR A 1 91 ? 13.097 -1.992 -16.644 1.00 94.38 91 THR A CA 1
ATOM 736 C C . THR A 1 91 ? 13.011 -0.611 -17.294 1.00 94.38 91 THR A C 1
ATOM 738 O O . THR A 1 91 ? 12.389 -0.446 -18.346 1.00 94.38 91 THR A O 1
ATOM 741 N N . VAL A 1 92 ? 13.657 0.384 -16.687 1.00 93.81 92 VAL A N 1
ATOM 742 C CA . VAL A 1 92 ? 13.698 1.772 -17.170 1.00 93.81 92 VAL A CA 1
ATOM 743 C C . VAL A 1 92 ? 15.126 2.250 -17.417 1.00 93.81 92 VAL A C 1
ATOM 745 O O . VAL A 1 92 ? 16.075 1.767 -16.797 1.00 93.81 92 VAL A O 1
ATOM 748 N N . ASP A 1 93 ? 15.269 3.215 -18.321 1.00 93.12 93 ASP A N 1
ATOM 749 C CA . ASP A 1 93 ? 16.513 3.947 -18.555 1.00 93.12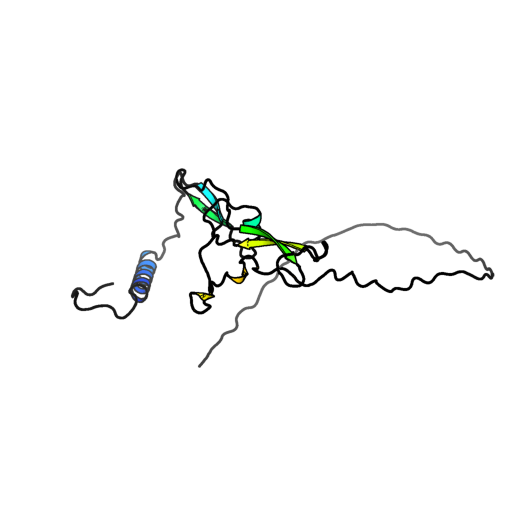 93 ASP A CA 1
ATOM 750 C C . ASP A 1 93 ? 16.763 4.923 -17.395 1.00 93.12 93 ASP A C 1
ATOM 752 O O . ASP A 1 93 ? 15.931 5.786 -17.097 1.00 93.12 93 ASP A O 1
ATOM 756 N N . THR A 1 94 ? 17.902 4.798 -16.715 1.00 91.56 94 THR A N 1
ATOM 757 C CA . THR A 1 94 ? 18.216 5.587 -15.513 1.00 91.56 94 THR A CA 1
ATOM 758 C C . THR A 1 94 ? 18.361 7.084 -15.784 1.00 91.56 94 THR A C 1
ATOM 760 O O . THR A 1 94 ? 18.227 7.868 -14.844 1.00 91.56 94 THR A O 1
ATOM 763 N N . ARG A 1 95 ? 18.589 7.494 -17.041 1.00 89.62 95 ARG A N 1
ATOM 764 C CA . ARG A 1 95 ? 18.778 8.902 -17.437 1.00 89.62 95 ARG A CA 1
ATOM 765 C C . ARG A 1 95 ? 17.471 9.696 -17.496 1.00 89.62 95 ARG A C 1
ATOM 767 O O . ARG A 1 95 ? 17.488 10.901 -17.272 1.00 89.62 95 ARG A O 1
ATOM 774 N N . ASN A 1 96 ? 16.351 9.049 -17.831 1.00 88.94 96 ASN A N 1
ATOM 775 C CA . ASN A 1 96 ? 15.065 9.725 -18.077 1.00 88.94 96 ASN A CA 1
ATOM 776 C C . ASN A 1 96 ? 13.837 9.025 -17.462 1.00 88.94 96 ASN A C 1
ATOM 778 O O . ASN A 1 96 ? 12.735 9.564 -17.537 1.00 88.94 96 ASN A O 1
ATOM 782 N N . ASN A 1 97 ? 14.016 7.858 -16.834 1.00 88.81 97 ASN A N 1
ATOM 783 C CA . ASN A 1 97 ? 12.966 7.029 -16.234 1.00 88.81 97 ASN A CA 1
ATOM 784 C C . ASN A 1 97 ? 11.879 6.543 -17.219 1.00 88.81 97 ASN A C 1
ATOM 786 O O . ASN A 1 97 ? 10.803 6.139 -16.782 1.00 88.81 97 ASN A O 1
ATOM 790 N N . LEU A 1 98 ? 12.144 6.563 -18.529 1.00 92.06 98 LEU A N 1
ATOM 791 C CA . LEU A 1 98 ? 11.286 5.960 -19.555 1.00 92.06 98 LEU A CA 1
ATOM 792 C C . LEU A 1 98 ? 11.576 4.458 -19.695 1.00 92.06 98 LEU A C 1
ATOM 794 O O . LEU A 1 98 ? 12.620 3.982 -19.247 1.00 92.06 98 LEU A O 1
ATOM 798 N N . LEU A 1 99 ? 10.673 3.708 -20.340 1.00 92.56 99 LEU A N 1
ATOM 799 C CA . LEU A 1 99 ? 10.863 2.269 -20.570 1.00 92.56 99 LEU A CA 1
ATOM 800 C C . LEU A 1 99 ? 12.184 2.020 -21.312 1.00 92.56 99 LEU A C 1
ATOM 802 O O . LEU A 1 99 ? 12.461 2.673 -22.324 1.00 92.56 99 LEU A O 1
ATOM 806 N N . ALA A 1 100 ? 12.995 1.080 -20.826 1.00 90.94 100 ALA A N 1
ATOM 807 C CA . ALA A 1 100 ? 14.242 0.723 -21.492 1.00 90.94 100 ALA A CA 1
ATOM 808 C C . ALA A 1 100 ? 13.951 0.165 -22.894 1.00 90.94 100 ALA A C 1
ATOM 810 O O . ALA A 1 100 ? 13.058 -0.663 -23.074 1.00 90.94 100 ALA A O 1
ATOM 811 N N . SER A 1 101 ? 14.696 0.631 -23.893 1.00 89.06 101 SER A N 1
ATOM 812 C CA . SER A 1 101 ? 14.560 0.188 -25.282 1.00 89.06 101 SER A CA 1
ATOM 813 C C . SER A 1 101 ? 15.749 -0.684 -25.691 1.00 89.06 101 SER A C 1
ATOM 815 O O . SER A 1 101 ? 16.768 -0.743 -25.000 1.00 89.06 101 SER A O 1
ATOM 817 N N . ASN A 1 102 ? 15.657 -1.341 -26.851 1.00 87.00 102 ASN A N 1
ATOM 818 C CA . ASN A 1 102 ? 16.739 -2.183 -27.382 1.00 87.00 102 ASN A CA 1
ATOM 819 C C . ASN A 1 102 ? 18.059 -1.415 -27.622 1.00 87.00 102 ASN A C 1
ATOM 821 O O . ASN A 1 102 ? 19.097 -2.045 -27.812 1.00 87.00 102 ASN A O 1
ATOM 825 N N . THR A 1 103 ? 18.032 -0.076 -27.626 1.00 87.50 103 THR A N 1
ATOM 826 C CA . THR A 1 103 ? 19.214 0.788 -27.760 1.00 87.50 103 THR A CA 1
ATOM 827 C C . THR A 1 103 ? 19.735 1.336 -26.425 1.00 87.50 103 THR A C 1
ATOM 829 O O . THR A 1 103 ? 20.822 1.913 -26.411 1.00 87.50 103 THR A O 1
ATOM 832 N N . THR A 1 104 ? 19.028 1.143 -25.302 1.00 87.38 104 THR A N 1
ATOM 833 C CA . THR A 1 104 ? 19.494 1.528 -23.958 1.00 87.38 104 THR A CA 1
ATOM 834 C C . THR A 1 104 ? 20.588 0.556 -23.474 1.00 87.38 104 THR A C 1
ATOM 836 O O . THR A 1 104 ? 20.296 -0.632 -23.311 1.00 87.38 104 THR A O 1
ATOM 839 N N . PRO A 1 105 ? 21.829 1.002 -23.184 1.00 89.62 105 PRO A N 1
ATOM 840 C CA . PRO A 1 105 ? 22.887 0.133 -22.658 1.00 89.62 105 PRO A CA 1
ATOM 841 C C . PRO A 1 105 ? 22.505 -0.519 -21.325 1.00 89.62 105 PRO A C 1
ATOM 843 O O . PRO A 1 105 ? 21.936 0.141 -20.462 1.00 89.62 105 PRO A O 1
ATOM 846 N N . LYS A 1 106 ? 22.886 -1.786 -21.105 1.00 89.44 106 LYS A N 1
ATOM 847 C CA . LYS A 1 106 ? 22.563 -2.525 -19.863 1.00 89.44 106 LYS A CA 1
ATOM 848 C C . LYS A 1 106 ? 23.059 -1.844 -18.579 1.00 89.44 106 LYS A C 1
ATOM 850 O O . LYS A 1 106 ? 22.422 -1.983 -17.546 1.00 89.44 106 LYS A O 1
ATOM 855 N N . SER A 1 107 ? 24.155 -1.086 -18.642 1.00 89.81 107 SER A N 1
ATOM 856 C CA . SER A 1 107 ? 24.677 -0.272 -17.531 1.00 89.81 107 SER A CA 1
ATOM 857 C C . SER A 1 107 ? 23.778 0.911 -17.141 1.00 89.81 107 SER A C 1
ATOM 859 O O . SER A 1 107 ? 23.937 1.466 -16.059 1.00 89.81 107 SER A O 1
ATOM 861 N N . LEU A 1 108 ? 22.847 1.296 -18.016 1.00 89.69 108 LEU A N 1
ATOM 862 C CA . LEU A 1 108 ? 21.879 2.380 -17.833 1.00 89.69 108 LEU A CA 1
ATOM 863 C C . LEU A 1 108 ? 20.440 1.848 -17.708 1.00 89.69 108 LEU A C 1
ATOM 865 O O . LEU A 1 108 ? 19.495 2.628 -17.695 1.00 89.69 108 LEU A O 1
ATOM 869 N N . GLN A 1 109 ? 20.263 0.528 -17.605 1.00 92.81 109 GLN A N 1
ATOM 870 C CA . GLN A 1 109 ? 18.980 -0.111 -17.321 1.00 92.81 109 GLN A CA 1
ATOM 871 C C . GLN A 1 109 ? 18.859 -0.383 -15.818 1.00 92.81 109 GLN A C 1
ATOM 873 O O . GLN A 1 109 ? 19.764 -0.956 -15.213 1.00 92.81 109 GLN A O 1
ATOM 878 N N . ALA A 1 110 ? 17.727 -0.022 -15.214 1.00 93.00 110 ALA A N 1
ATOM 879 C CA . ALA A 1 110 ? 17.404 -0.373 -13.833 1.00 93.00 110 ALA A CA 1
ATOM 880 C C . ALA A 1 110 ? 15.978 -0.917 -13.726 1.00 93.00 110 ALA A C 1
ATOM 882 O O . ALA A 1 110 ? 15.039 -0.325 -14.257 1.00 93.00 110 ALA A O 1
ATOM 883 N N . ASN A 1 111 ? 15.806 -2.014 -12.989 1.00 93.88 111 ASN A N 1
ATOM 884 C CA . ASN A 1 111 ? 14.484 -2.510 -12.620 1.00 93.88 111 ASN A CA 1
ATOM 885 C C . ASN A 1 111 ? 13.950 -1.696 -11.439 1.00 93.88 111 ASN A C 1
ATOM 887 O O . ASN A 1 111 ? 14.650 -1.523 -10.440 1.00 93.88 111 ASN A O 1
ATOM 891 N N . ARG A 1 112 ? 12.711 -1.211 -11.540 1.00 92.19 112 ARG A N 1
ATOM 892 C CA . ARG A 1 112 ? 11.996 -0.539 -10.444 1.00 92.19 112 ARG A CA 1
ATOM 893 C C . ARG A 1 112 ? 10.566 -1.059 -10.342 1.00 92.19 112 ARG A C 1
ATOM 895 O O . ARG A 1 112 ? 10.034 -1.595 -11.315 1.00 92.19 112 ARG A O 1
ATOM 902 N N . SER A 1 113 ? 9.974 -0.899 -9.164 1.00 93.81 113 SER A N 1
ATOM 903 C CA . SER A 1 113 ? 8.555 -1.163 -8.934 1.00 93.81 113 SER A CA 1
ATOM 904 C C . SER A 1 113 ? 7.708 -0.002 -9.460 1.00 93.81 113 SER A C 1
ATOM 906 O O . SER A 1 113 ? 8.069 1.161 -9.263 1.00 93.81 113 SER A O 1
ATOM 908 N N . PHE A 1 114 ? 6.604 -0.322 -10.131 1.00 93.44 114 PHE A N 1
ATOM 909 C CA . PHE A 1 114 ? 5.604 0.624 -10.628 1.00 93.44 114 PHE A CA 1
ATOM 910 C C . PHE A 1 114 ? 4.192 0.063 -10.436 1.00 93.44 114 PHE A C 1
ATOM 912 O O . PHE A 1 114 ? 4.000 -1.150 -10.365 1.00 93.44 114 PHE A O 1
ATOM 919 N N . ILE A 1 115 ? 3.201 0.953 -10.409 1.00 92.12 115 ILE A N 1
ATOM 920 C CA . ILE A 1 115 ? 1.779 0.619 -10.286 1.00 92.12 115 ILE A CA 1
ATOM 921 C C . ILE A 1 115 ? 1.182 0.338 -11.675 1.00 92.12 115 ILE A C 1
ATOM 923 O O . ILE A 1 115 ? 1.019 1.260 -12.485 1.00 92.12 115 ILE A O 1
ATOM 927 N N . ASP A 1 116 ? 0.770 -0.903 -11.922 1.00 90.50 116 ASP A N 1
ATOM 928 C CA . ASP A 1 116 ? -0.158 -1.262 -12.995 1.00 90.50 116 ASP A CA 1
ATOM 929 C C . ASP A 1 116 ? -1.614 -1.125 -12.513 1.00 90.50 116 ASP A C 1
ATOM 931 O O . ASP A 1 116 ? -2.127 -1.959 -11.768 1.00 90.50 116 ASP A O 1
ATOM 935 N N . ARG A 1 117 ? -2.318 -0.077 -12.961 1.00 83.50 117 ARG A N 1
ATOM 936 C CA . ARG A 1 117 ? -3.748 0.128 -12.641 1.00 83.50 117 ARG A CA 1
ATOM 937 C C . ARG A 1 117 ? -4.710 -0.657 -13.552 1.00 83.50 117 ARG A C 1
ATOM 939 O O . ARG A 1 117 ? -5.920 -0.450 -13.460 1.00 83.50 117 ARG A O 1
ATOM 946 N N . LYS A 1 118 ? -4.195 -1.525 -14.432 1.00 74.00 118 LYS A N 1
ATOM 947 C CA . LYS A 1 118 ? -4.866 -2.588 -15.216 1.00 74.00 118 LYS A CA 1
ATOM 948 C C . LYS A 1 118 ? -6.088 -2.275 -16.085 1.00 74.00 118 LYS A C 1
ATOM 950 O O . LYS A 1 118 ? -6.497 -3.170 -16.814 1.00 74.00 118 LYS A O 1
ATOM 955 N N . ASN A 1 119 ? -6.659 -1.066 -16.048 1.00 62.09 119 ASN A N 1
ATOM 956 C CA . ASN A 1 119 ? -7.538 -0.495 -17.091 1.00 62.09 119 ASN A CA 1
ATOM 957 C C . ASN A 1 119 ? -8.013 0.950 -16.809 1.00 62.09 119 ASN A C 1
ATOM 959 O O . ASN A 1 119 ? -8.380 1.663 -17.738 1.00 62.09 119 ASN A O 1
ATOM 963 N N . SER A 1 120 ? -8.107 1.374 -15.544 1.00 62.72 120 SER A N 1
ATOM 964 C CA . SER A 1 120 ? -9.251 2.219 -15.143 1.00 62.72 120 SER A CA 1
ATOM 965 C C . SER A 1 120 ? -9.104 3.750 -15.171 1.00 62.72 120 SER A C 1
ATOM 967 O O . SER A 1 120 ? -10.041 4.421 -14.738 1.00 62.72 120 SER A O 1
ATOM 969 N N . TYR A 1 121 ? -7.998 4.345 -15.639 1.00 74.12 121 TYR A N 1
ATOM 970 C CA . TYR A 1 121 ? -7.884 5.816 -15.675 1.00 74.12 121 TYR A CA 1
ATOM 971 C C . TYR A 1 121 ? -7.103 6.366 -16.874 1.00 74.12 121 TYR A C 1
ATOM 973 O O . TYR A 1 121 ? -5.969 5.971 -17.133 1.00 74.12 121 TYR A O 1
ATOM 981 N N . ASP A 1 122 ? -7.721 7.325 -17.564 1.00 79.31 122 ASP A N 1
ATOM 982 C CA . ASP A 1 122 ? -7.147 8.125 -18.646 1.00 79.31 122 ASP A CA 1
ATOM 983 C C . ASP A 1 122 ? -7.391 9.608 -18.313 1.00 79.31 122 ASP A C 1
ATOM 985 O O . ASP A 1 122 ? -8.536 10.061 -18.428 1.00 79.31 122 ASP A O 1
ATOM 989 N N . PRO A 1 123 ? -6.357 10.365 -17.896 1.00 83.06 123 PRO A N 1
ATOM 990 C CA . PRO A 1 123 ? -6.483 11.782 -17.541 1.00 83.06 123 PRO A CA 1
ATOM 991 C C . PRO A 1 123 ? -7.087 12.641 -18.660 1.00 83.06 123 PRO A C 1
ATOM 993 O O . PRO A 1 123 ? -7.763 13.631 -18.391 1.00 83.06 123 PRO A O 1
ATOM 996 N N . SER A 1 124 ? -6.908 12.238 -19.922 1.00 84.38 124 SER A N 1
ATOM 997 C CA . SER A 1 124 ? -7.407 12.955 -21.107 1.00 84.38 124 SER A CA 1
ATOM 998 C C . SER A 1 124 ? -8.938 12.969 -21.207 1.00 84.38 124 SER A C 1
ATOM 1000 O O . SER A 1 124 ? -9.487 13.737 -21.991 1.00 84.38 124 SER A O 1
ATOM 1002 N N . LYS A 1 125 ? -9.630 12.116 -20.437 1.00 86.12 125 LYS A N 1
ATOM 1003 C CA . LYS A 1 125 ? -11.100 12.062 -20.337 1.00 86.12 125 LYS A CA 1
ATOM 1004 C C . LYS A 1 125 ? -11.658 12.822 -19.125 1.00 86.12 125 LYS A C 1
ATOM 1006 O O . LYS A 1 125 ? -12.872 12.870 -18.960 1.00 86.12 125 LYS A O 1
ATOM 1011 N N . TRP A 1 126 ? -10.784 13.376 -18.283 1.00 83.69 126 TRP A N 1
ATOM 1012 C CA . TRP A 1 126 ? -11.113 14.012 -17.003 1.00 83.69 126 TRP A CA 1
ATOM 1013 C C . TRP A 1 126 ? -10.290 15.298 -16.809 1.00 83.69 126 TRP A C 1
ATOM 1015 O O . TRP A 1 126 ? -9.644 15.482 -15.781 1.00 83.69 126 TRP A O 1
ATOM 1025 N N . ASP A 1 127 ? -10.252 16.150 -17.839 1.00 85.19 127 ASP A N 1
ATOM 1026 C CA . ASP A 1 127 ? -9.600 17.473 -17.852 1.00 85.19 127 ASP A CA 1
ATOM 1027 C C . ASP A 1 127 ? -8.125 17.504 -17.391 1.00 85.19 127 ASP A C 1
ATOM 1029 O O . ASP A 1 127 ? -7.625 18.512 -16.893 1.00 85.19 127 ASP A O 1
ATOM 1033 N N . GLY A 1 128 ? -7.398 16.396 -17.561 1.00 84.38 128 GLY A N 1
ATOM 1034 C CA . GLY A 1 128 ? -5.998 16.269 -17.145 1.00 84.38 128 GLY A CA 1
ATOM 1035 C C . GLY A 1 128 ? -5.793 16.094 -15.636 1.00 84.38 128 GLY A C 1
ATOM 1036 O O . GLY A 1 128 ? -4.647 16.103 -15.182 1.00 84.38 128 GLY A O 1
ATOM 1037 N N . ILE A 1 129 ? -6.867 15.908 -14.861 1.00 84.81 129 ILE A N 1
ATOM 1038 C CA . ILE A 1 129 ? -6.800 15.556 -13.437 1.00 84.81 129 ILE A CA 1
ATOM 1039 C C . ILE A 1 129 ? -6.016 14.243 -13.284 1.00 84.81 129 ILE A C 1
ATOM 1041 O O . ILE A 1 129 ? -6.124 13.333 -14.106 1.00 84.81 129 ILE A O 1
ATOM 1045 N N . VAL A 1 130 ? -5.205 14.139 -12.228 1.00 88.00 130 VAL A N 1
ATOM 1046 C CA . VAL A 1 130 ? -4.423 12.938 -11.897 1.00 88.00 130 VAL A CA 1
ATOM 1047 C C . VAL A 1 130 ? -4.408 12.687 -10.384 1.00 88.00 130 VAL A C 1
ATOM 1049 O O . VAL A 1 130 ? -4.345 13.645 -9.612 1.00 88.00 130 VAL A O 1
ATOM 1052 N N . PRO A 1 131 ? -4.415 11.418 -9.929 1.00 85.94 131 PRO A N 1
ATOM 1053 C CA . PRO A 1 131 ? -4.100 11.072 -8.543 1.00 85.94 131 PRO A CA 1
ATOM 1054 C C . PRO A 1 131 ? -2.687 11.519 -8.135 1.00 85.94 131 PRO A C 1
ATOM 1056 O O . PRO A 1 131 ? -1.768 11.531 -8.954 1.00 85.94 131 PRO A O 1
ATOM 1059 N N . GLU A 1 132 ? -2.466 11.796 -6.847 1.00 86.75 132 GLU A N 1
ATOM 1060 C CA . GLU A 1 132 ? -1.146 12.200 -6.323 1.00 86.75 132 GLU A CA 1
ATOM 1061 C C . GLU A 1 132 ? -0.045 11.140 -6.565 1.00 86.75 132 GLU A C 1
ATOM 1063 O O . GLU A 1 132 ? 1.142 11.454 -6.723 1.00 86.75 132 GLU A O 1
ATOM 1068 N N . ASP A 1 133 ? -0.445 9.868 -6.628 1.00 86.56 133 ASP A N 1
ATOM 1069 C CA . ASP A 1 133 ? 0.424 8.721 -6.880 1.00 86.56 133 ASP A CA 1
ATOM 1070 C C . ASP A 1 133 ? 0.550 8.353 -8.374 1.00 86.56 133 ASP A C 1
ATOM 1072 O O . ASP A 1 133 ? 1.167 7.344 -8.729 1.00 86.56 133 ASP A O 1
ATOM 1076 N N . TRP A 1 134 ? 0.040 9.192 -9.285 1.00 88.56 134 TRP A N 1
ATOM 1077 C CA . TRP A 1 134 ? 0.188 9.002 -10.734 1.00 88.56 134 TRP A CA 1
ATOM 1078 C C . TRP A 1 134 ? 1.656 8.998 -11.193 1.00 88.56 134 TRP A C 1
ATOM 1080 O O . TRP A 1 134 ? 1.998 8.342 -12.176 1.00 88.56 134 TRP A O 1
ATOM 1090 N N . LYS A 1 135 ? 2.553 9.638 -10.433 1.00 88.88 135 LYS A N 1
ATOM 1091 C CA . LYS A 1 135 ? 4.015 9.616 -10.641 1.00 88.88 135 LYS A CA 1
ATOM 1092 C C . LYS A 1 135 ? 4.675 8.234 -10.476 1.00 88.88 135 LYS A C 1
ATOM 1094 O O . LYS A 1 135 ? 5.815 8.072 -10.896 1.00 88.88 135 LYS A O 1
ATOM 1099 N N . TYR A 1 136 ? 3.971 7.255 -9.898 1.00 90.69 136 TYR A N 1
ATOM 1100 C CA . TYR A 1 136 ? 4.428 5.863 -9.753 1.00 90.69 136 TYR A CA 1
ATOM 1101 C C . TYR A 1 136 ? 3.780 4.904 -10.769 1.00 90.69 136 TYR A C 1
ATOM 1103 O O . TYR A 1 136 ? 3.983 3.694 -10.701 1.00 90.69 136 TYR A O 1
ATOM 1111 N N . SER A 1 137 ? 2.996 5.424 -11.719 1.00 90.31 137 SER A N 1
ATOM 1112 C CA . SER A 1 137 ? 2.467 4.642 -12.847 1.00 90.31 137 SER A CA 1
ATOM 1113 C C . SER A 1 137 ? 3.591 4.186 -13.777 1.00 90.31 137 SER A C 1
ATOM 1115 O O . SER A 1 137 ? 4.605 4.872 -13.910 1.00 90.31 137 SER A O 1
ATOM 1117 N N . ILE A 1 138 ? 3.378 3.080 -14.491 1.00 90.25 138 ILE A N 1
ATOM 1118 C CA . ILE A 1 138 ? 4.283 2.636 -15.562 1.00 90.25 138 ILE A CA 1
ATOM 1119 C C . ILE A 1 138 ? 4.454 3.758 -16.616 1.00 90.25 138 ILE A C 1
ATOM 1121 O O . ILE A 1 138 ? 3.449 4.295 -17.094 1.00 90.25 138 ILE A O 1
ATOM 1125 N N . PRO A 1 139 ? 5.690 4.108 -17.029 1.00 88.88 139 PRO A N 1
ATOM 1126 C CA . PRO A 1 139 ? 5.924 5.068 -18.108 1.00 88.88 139 PRO A CA 1
ATOM 1127 C C . PRO A 1 139 ? 5.338 4.584 -19.442 1.00 88.88 139 PRO A C 1
ATOM 1129 O O . PRO A 1 139 ? 5.575 3.456 -19.860 1.00 88.88 139 PRO A O 1
ATOM 1132 N N . THR A 1 140 ? 4.621 5.445 -20.166 1.00 87.19 140 THR A N 1
ATOM 1133 C CA . THR A 1 140 ? 3.944 5.076 -21.430 1.00 87.19 140 THR A CA 1
ATOM 1134 C C . THR A 1 140 ? 4.822 5.182 -22.682 1.00 87.19 140 THR A C 1
ATOM 1136 O O . THR A 1 140 ? 4.371 4.870 -23.783 1.00 87.19 140 THR A O 1
ATOM 1139 N N . ARG A 1 141 ? 6.071 5.646 -22.549 1.00 89.38 141 ARG A N 1
ATOM 1140 C CA . ARG A 1 141 ? 7.014 5.842 -23.662 1.00 89.38 141 ARG A CA 1
ATOM 1141 C C . ARG A 1 141 ? 8.342 5.144 -23.388 1.00 89.38 141 ARG A C 1
ATOM 1143 O O . ARG A 1 141 ? 8.782 5.053 -22.244 1.00 89.38 141 ARG A O 1
ATOM 1150 N N . TYR A 1 142 ? 8.986 4.710 -24.466 1.00 90.56 142 TYR A N 1
ATOM 1151 C CA . TYR A 1 142 ? 10.341 4.166 -24.461 1.00 90.56 142 TYR A CA 1
ATOM 1152 C C . TYR A 1 142 ? 11.399 5.267 -24.521 1.00 90.56 142 TYR A C 1
ATOM 1154 O O . TYR A 1 142 ? 11.179 6.321 -25.123 1.00 90.56 142 TYR A O 1
ATOM 1162 N N . SER A 1 143 ? 12.565 4.999 -23.933 1.00 88.44 143 SER A N 1
ATOM 1163 C CA . SER A 1 143 ? 13.732 5.864 -24.055 1.00 88.44 143 SER A CA 1
ATOM 1164 C C . SER A 1 143 ? 14.255 5.865 -25.492 1.00 88.44 143 SER A C 1
ATOM 1166 O O . SER A 1 143 ? 14.625 4.825 -26.044 1.00 88.44 143 SER A O 1
ATOM 1168 N N . THR A 1 144 ? 14.311 7.057 -26.086 1.00 87.31 144 THR A N 1
ATOM 1169 C CA . THR A 1 144 ? 14.980 7.333 -27.367 1.00 87.31 144 THR A CA 1
ATOM 1170 C C . THR A 1 144 ? 16.456 7.699 -27.193 1.00 87.31 144 THR A C 1
ATOM 1172 O O . THR A 1 144 ? 17.157 7.888 -28.186 1.00 87.31 144 THR A O 1
ATOM 1175 N N . LEU A 1 145 ? 16.950 7.782 -25.950 1.00 79.50 145 LEU A N 1
ATOM 1176 C CA . LEU A 1 145 ? 18.367 7.982 -25.666 1.00 79.50 145 LEU A CA 1
ATOM 1177 C C . LEU A 1 145 ? 19.114 6.693 -26.017 1.00 79.50 145 LEU A C 1
ATOM 1179 O O . LEU A 1 145 ? 19.038 5.696 -25.297 1.00 79.50 145 LEU A O 1
ATOM 1183 N N . GLY A 1 146 ? 19.821 6.710 -27.145 1.00 72.56 146 GLY A N 1
ATOM 1184 C CA . GLY A 1 146 ? 20.559 5.552 -27.636 1.00 72.56 146 GLY A CA 1
ATOM 1185 C C . GLY A 1 146 ? 21.753 5.159 -26.761 1.00 72.56 146 GLY A C 1
ATOM 1186 O O . GLY A 1 146 ? 21.924 5.612 -25.620 1.00 72.56 146 GLY A O 1
ATOM 1187 N N . ALA A 1 147 ? 22.604 4.316 -27.342 1.00 69.81 147 ALA A N 1
ATOM 1188 C CA . ALA A 1 147 ? 23.824 3.841 -26.718 1.00 69.81 147 ALA A CA 1
ATOM 1189 C C . ALA A 1 147 ? 24.880 4.953 -26.641 1.00 69.81 147 ALA A C 1
ATOM 1191 O O . ALA A 1 147 ? 25.782 5.043 -27.472 1.00 69.81 147 ALA A O 1
ATOM 1192 N N . GLU A 1 148 ? 24.773 5.789 -25.610 1.00 62.31 148 GLU A N 1
ATOM 1193 C CA . GLU A 1 148 ? 25.893 6.598 -25.145 1.00 62.31 148 GLU A CA 1
ATOM 1194 C C . GLU A 1 148 ? 26.973 5.640 -24.638 1.00 62.31 148 GLU A C 1
ATOM 1196 O O . GLU A 1 148 ? 26.848 5.031 -23.573 1.00 62.31 148 GLU A O 1
ATOM 1201 N N . LEU A 1 149 ? 28.019 5.468 -25.447 1.00 56.09 149 LEU A N 1
ATOM 1202 C CA . LEU A 1 149 ? 29.241 4.803 -25.017 1.00 56.09 149 LEU A CA 1
ATOM 1203 C C . LEU A 1 149 ? 29.793 5.546 -23.789 1.00 56.09 149 LEU A C 1
ATOM 1205 O O . LEU A 1 149 ? 29.722 6.781 -23.754 1.00 56.09 149 LEU A O 1
ATOM 1209 N N . PRO A 1 150 ? 30.367 4.841 -22.796 1.00 59.28 150 PRO A N 1
ATOM 1210 C CA . PRO A 1 150 ? 31.096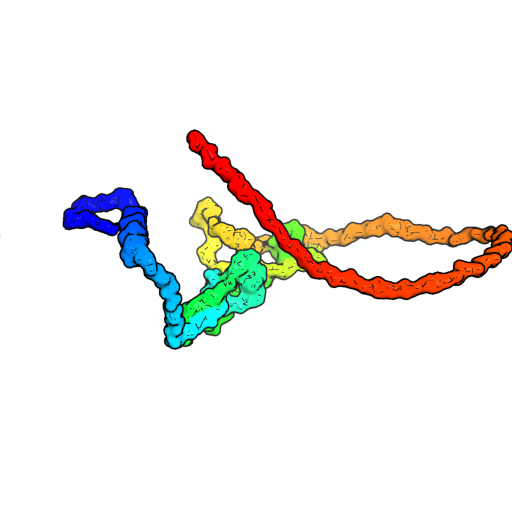 5.516 -21.733 1.00 59.28 150 PRO A CA 1
ATOM 1211 C C . PRO A 1 150 ? 32.174 6.391 -22.377 1.00 59.28 150 PRO A C 1
ATOM 1213 O O . PRO A 1 150 ? 32.894 5.938 -23.272 1.00 59.28 150 PRO A O 1
ATOM 1216 N N . LYS A 1 151 ? 32.267 7.655 -21.948 1.00 53.00 151 LYS A N 1
ATOM 1217 C CA . LYS A 1 151 ? 33.345 8.542 -22.393 1.00 53.00 151 LYS A CA 1
ATOM 1218 C C . LYS A 1 151 ? 34.660 7.849 -22.054 1.00 53.00 151 LYS A C 1
ATOM 1220 O O . LYS A 1 151 ? 34.880 7.517 -20.895 1.00 53.00 151 LYS A O 1
ATOM 1225 N N . ALA A 1 152 ? 35.493 7.600 -23.061 1.00 47.22 152 ALA A N 1
ATOM 1226 C CA . ALA A 1 152 ? 36.805 7.028 -22.825 1.00 47.22 152 ALA A CA 1
ATOM 1227 C C . ALA A 1 152 ? 37.601 7.998 -21.944 1.00 47.22 152 ALA A C 1
ATOM 1229 O O . ALA A 1 152 ? 37.799 9.157 -22.322 1.00 47.22 152 ALA A O 1
ATOM 1230 N N . ASP A 1 153 ? 38.038 7.529 -20.776 1.00 47.75 153 ASP A N 1
ATOM 1231 C CA . ASP A 1 153 ? 38.970 8.270 -19.938 1.00 47.75 153 ASP A CA 1
ATOM 1232 C C . ASP A 1 153 ? 40.299 8.371 -20.689 1.00 47.75 153 ASP A C 1
ATOM 1234 O O . ASP A 1 153 ? 41.127 7.461 -20.665 1.00 47.75 153 ASP A O 1
ATOM 1238 N N . ASN A 1 154 ? 40.497 9.497 -21.379 1.00 47.12 154 ASN A N 1
ATOM 1239 C CA . ASN A 1 154 ? 41.706 9.821 -22.141 1.00 47.12 154 ASN A CA 1
ATOM 1240 C C . ASN A 1 154 ? 42.898 10.150 -21.217 1.00 47.12 154 ASN A C 1
ATOM 1242 O O . ASN A 1 154 ? 43.646 11.102 -21.453 1.00 47.12 154 ASN A O 1
ATOM 1246 N N . ASN A 1 155 ? 43.093 9.361 -20.159 1.00 43.81 155 ASN A N 1
ATOM 1247 C CA . ASN A 1 155 ? 44.293 9.399 -19.344 1.00 43.81 155 ASN A CA 1
ATOM 1248 C C . ASN A 1 155 ? 45.408 8.650 -20.089 1.00 43.81 155 ASN A C 1
ATOM 1250 O O . ASN A 1 155 ? 45.573 7.436 -19.965 1.00 43.81 155 ASN A O 1
ATOM 1254 N N . SER A 1 156 ? 46.108 9.392 -20.948 1.00 38.88 156 SER A N 1
ATOM 1255 C CA . SER A 1 156 ? 47.160 8.899 -21.840 1.00 38.88 156 SER A CA 1
ATOM 1256 C C . SER A 1 156 ? 48.337 8.317 -21.052 1.00 38.88 156 SER A C 1
ATOM 1258 O O . SER A 1 156 ? 49.264 9.032 -20.668 1.00 38.88 156 SER A O 1
ATOM 1260 N N . ASN A 1 157 ? 48.297 7.007 -20.800 1.00 41.59 157 ASN A N 1
ATOM 1261 C CA . ASN A 1 157 ? 49.366 6.295 -20.112 1.00 41.59 157 ASN A CA 1
ATOM 1262 C C . ASN A 1 157 ? 50.635 6.286 -20.983 1.00 41.59 157 ASN A C 1
ATOM 1264 O O . ASN A 1 157 ? 50.659 5.644 -22.035 1.00 41.59 157 ASN A O 1
ATOM 1268 N N . LYS A 1 158 ? 51.676 7.018 -20.563 1.00 34.38 158 LYS A N 1
ATOM 1269 C CA . LYS A 1 158 ? 52.860 7.290 -21.390 1.00 34.38 158 LYS A CA 1
ATOM 1270 C C . LYS A 1 158 ? 54.151 6.717 -20.800 1.00 34.38 158 LYS A C 1
ATOM 1272 O O . LYS A 1 158 ? 54.932 7.402 -20.150 1.00 34.38 158 LYS A O 1
ATOM 1277 N N . GLU A 1 159 ? 54.382 5.450 -21.110 1.00 41.91 159 GLU A N 1
ATOM 1278 C CA . GLU A 1 159 ? 55.702 4.804 -21.118 1.00 41.91 159 GLU A CA 1
ATOM 1279 C C . GLU A 1 159 ? 56.544 5.319 -22.322 1.00 41.91 159 GLU A C 1
ATOM 1281 O O . GLU A 1 159 ? 55.964 5.830 -23.282 1.00 41.91 159 GLU A O 1
ATOM 1286 N N . LYS A 1 160 ? 57.887 5.255 -22.402 1.00 35.06 160 LYS A N 1
ATOM 1287 C CA . LYS A 1 160 ? 58.996 4.794 -21.519 1.00 35.06 160 LYS A CA 1
ATOM 1288 C C . LYS A 1 160 ? 60.325 5.442 -22.042 1.00 35.06 160 LYS A C 1
ATOM 1290 O O . LYS A 1 160 ? 60.240 6.311 -22.904 1.00 35.06 160 LYS A O 1
ATOM 1295 N N . GLU A 1 161 ? 61.565 5.139 -21.621 1.00 31.44 161 GLU A N 1
ATOM 1296 C CA . GLU A 1 161 ? 62.051 4.051 -20.748 1.00 31.44 161 GLU A CA 1
ATOM 1297 C C . GLU A 1 161 ? 63.035 4.464 -19.639 1.00 31.44 161 GLU A C 1
ATOM 1299 O O . GLU A 1 161 ? 62.684 4.351 -18.466 1.00 31.44 161 GLU A O 1
ATOM 1304 N N . LYS A 1 162 ? 64.259 4.873 -19.992 1.00 33.41 162 LYS A N 1
ATOM 1305 C CA . LYS A 1 162 ? 65.427 4.981 -19.099 1.00 33.41 162 LYS A CA 1
ATOM 1306 C C . LYS A 1 162 ? 66.427 6.010 -19.632 1.00 33.41 162 LYS A C 1
ATOM 1308 O O . LYS A 1 162 ? 66.463 6.227 -20.839 1.00 33.41 162 LYS A O 1
ATOM 1313 N N . ASP A 1 163 ? 67.325 6.476 -18.764 1.00 31.20 163 ASP A N 1
ATOM 1314 C CA . ASP A 1 163 ? 68.753 6.188 -18.973 1.00 31.20 163 ASP A CA 1
ATOM 1315 C C . ASP A 1 163 ? 69.503 6.095 -17.625 1.00 31.20 163 ASP A C 1
ATOM 1317 O O . ASP A 1 163 ? 68.957 6.479 -16.586 1.00 31.20 163 ASP A O 1
ATOM 1321 N N . GLU A 1 164 ? 70.713 5.533 -17.617 1.00 33.34 164 GLU A N 1
ATOM 1322 C CA . GLU A 1 164 ? 71.490 5.242 -16.398 1.00 33.34 164 GLU A CA 1
ATOM 1323 C C . GLU A 1 164 ? 7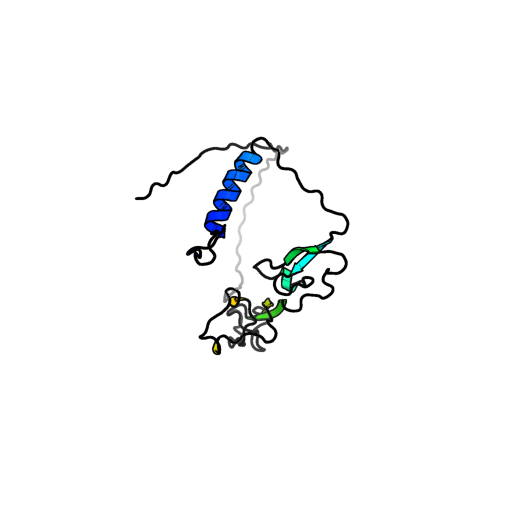2.520 6.329 -16.040 1.00 33.34 164 GLU A C 1
ATOM 1325 O O . GLU A 1 164 ? 73.257 6.809 -16.902 1.00 33.34 164 GLU A O 1
ATOM 1330 N N . ASN A 1 165 ? 72.723 6.586 -14.738 1.00 30.72 165 ASN A N 1
ATOM 1331 C CA . ASN A 1 165 ? 74.093 6.627 -14.210 1.00 30.72 165 ASN A CA 1
ATOM 1332 C C . ASN A 1 165 ? 74.205 6.390 -12.695 1.00 30.72 165 ASN A C 1
ATOM 1334 O O . ASN A 1 165 ? 73.221 6.424 -11.957 1.00 30.72 165 ASN A O 1
ATOM 1338 N N . LYS A 1 166 ? 75.436 6.117 -12.258 1.00 33.25 166 LYS A N 1
ATOM 1339 C CA . LYS A 1 166 ? 75.834 5.811 -10.875 1.00 33.25 166 LYS A CA 1
ATOM 1340 C C . LYS A 1 166 ? 76.359 7.078 -10.187 1.00 33.25 166 LYS A C 1
ATOM 1342 O O . LYS A 1 166 ? 76.964 7.908 -10.853 1.00 33.25 166 LYS A O 1
ATOM 1347 N N . ASP A 1 167 ? 76.249 7.168 -8.862 1.00 33.84 167 ASP A N 1
ATOM 1348 C CA . ASP A 1 167 ? 77.385 6.762 -8.021 1.00 33.84 167 ASP A CA 1
ATOM 1349 C C . ASP A 1 167 ? 76.994 6.509 -6.554 1.00 33.84 167 ASP A C 1
ATOM 1351 O O . ASP A 1 167 ? 75.816 6.550 -6.196 1.00 33.84 167 ASP A O 1
ATOM 1355 N N . LYS A 1 168 ? 77.975 6.092 -5.749 1.00 34.75 168 LYS A N 1
ATOM 1356 C CA . LYS A 1 168 ? 77.814 5.525 -4.400 1.00 34.75 168 LYS A CA 1
ATOM 1357 C C . LYS A 1 168 ? 78.105 6.562 -3.314 1.00 34.75 168 LYS A C 1
ATOM 1359 O O . LYS A 1 168 ? 78.995 7.379 -3.508 1.00 34.75 168 LYS A O 1
ATOM 1364 N N . GLU A 1 169 ? 77.553 6.354 -2.118 1.00 30.80 169 GLU A N 1
ATOM 1365 C CA . GLU A 1 169 ? 78.407 6.133 -0.936 1.00 30.80 169 GLU A CA 1
ATOM 1366 C C . GLU A 1 169 ? 77.664 5.415 0.205 1.00 30.80 169 GLU A C 1
ATOM 1368 O O . GLU A 1 169 ? 76.446 5.517 0.342 1.00 30.80 169 GLU A O 1
ATOM 1373 N N . ASP A 1 170 ? 78.408 4.642 1.000 1.00 33.31 170 ASP A N 1
ATOM 1374 C CA . ASP A 1 170 ? 77.919 3.925 2.182 1.00 33.31 170 ASP A CA 1
ATOM 1375 C C . ASP A 1 170 ? 78.064 4.789 3.443 1.00 33.31 170 ASP A C 1
ATOM 1377 O O . ASP A 1 170 ? 79.151 5.294 3.729 1.00 33.31 170 ASP A O 1
ATOM 1381 N N . THR A 1 171 ? 77.063 4.798 4.327 1.00 29.22 171 THR A N 1
ATOM 1382 C CA . THR A 1 171 ? 77.362 4.755 5.771 1.00 29.22 171 THR A CA 1
ATOM 1383 C C . THR A 1 171 ? 76.242 4.089 6.569 1.00 29.22 171 THR A C 1
ATOM 1385 O O . THR A 1 171 ? 75.059 4.299 6.317 1.00 29.22 171 THR A O 1
ATOM 1388 N N . LYS A 1 172 ? 76.626 3.274 7.558 1.00 34.59 172 LYS A N 1
ATOM 1389 C CA . LYS A 1 172 ? 75.720 2.594 8.496 1.00 34.59 172 LYS A CA 1
ATOM 1390 C C . LYS A 1 172 ? 75.771 3.273 9.861 1.00 34.59 172 LYS A C 1
ATOM 1392 O O . LYS A 1 172 ? 76.870 3.536 10.345 1.00 34.59 172 LYS A O 1
ATOM 1397 N N . THR A 1 173 ? 74.641 3.329 10.562 1.00 27.16 173 THR A N 1
ATOM 1398 C CA . THR A 1 173 ? 74.633 3.364 12.035 1.00 27.16 173 THR A CA 1
ATOM 1399 C C . THR A 1 173 ? 73.384 2.685 12.596 1.00 27.16 173 THR A C 1
ATOM 1401 O O . THR A 1 173 ? 72.278 2.900 12.113 1.00 27.16 173 THR A O 1
ATOM 1404 N N . ASN A 1 174 ? 73.573 1.846 13.619 1.00 31.34 174 ASN A N 1
ATOM 1405 C CA . ASN A 1 174 ? 72.506 1.144 14.337 1.00 31.34 174 ASN A CA 1
ATOM 1406 C C . ASN A 1 174 ? 72.163 1.864 15.648 1.00 31.34 174 ASN A C 1
ATOM 1408 O O . ASN A 1 174 ? 73.058 2.018 16.474 1.00 31.34 174 ASN A O 1
ATOM 1412 N N . THR A 1 175 ? 70.873 2.100 15.893 1.00 29.16 175 THR A N 1
ATOM 1413 C CA . THR A 1 175 ? 70.186 1.898 17.191 1.00 29.16 175 THR A CA 1
ATOM 1414 C C . THR A 1 175 ? 68.674 1.941 16.913 1.00 29.16 175 THR A C 1
ATOM 1416 O O . THR A 1 175 ? 68.197 2.922 16.362 1.00 29.16 175 THR A O 1
ATOM 1419 N N . ASN A 1 176 ? 67.850 0.900 17.084 1.00 27.66 176 ASN A N 1
ATOM 1420 C CA . ASN A 1 176 ? 67.711 -0.115 18.141 1.00 27.66 176 ASN A CA 1
ATOM 1421 C C . ASN A 1 176 ? 67.213 0.457 19.480 1.00 27.66 176 ASN A C 1
ATOM 1423 O O . ASN A 1 176 ? 68.040 0.880 20.285 1.00 27.66 176 ASN A O 1
ATOM 1427 N N . LEU A 1 177 ? 65.892 0.415 19.723 1.00 32.16 177 LEU A N 1
ATOM 1428 C CA . LEU A 1 177 ? 65.282 -0.351 20.829 1.00 32.16 177 LEU A CA 1
ATOM 1429 C C . LEU A 1 177 ? 63.735 -0.263 20.863 1.00 32.16 177 LEU A C 1
ATOM 1431 O O . LEU A 1 177 ? 63.125 0.614 20.261 1.00 32.16 177 LEU A O 1
ATOM 1435 N N . ASN A 1 178 ? 63.155 -1.232 21.579 1.00 27.67 178 ASN A N 1
ATOM 1436 C CA . ASN A 1 178 ? 61.751 -1.486 21.958 1.00 27.67 178 ASN A CA 1
ATOM 1437 C C . ASN A 1 178 ? 60.918 -0.236 22.351 1.00 27.67 178 ASN A C 1
ATOM 1439 O O . ASN A 1 178 ? 61.477 0.751 22.813 1.00 27.67 178 ASN A O 1
ATOM 1443 N N . GLY A 1 179 ? 59.577 -0.238 22.313 1.00 25.47 179 GLY A N 1
ATOM 1444 C CA . GLY A 1 179 ? 58.608 -1.323 22.060 1.00 25.47 179 GLY A CA 1
ATOM 1445 C C . GLY A 1 179 ? 57.574 -1.458 23.200 1.00 25.47 179 GLY A C 1
ATOM 1446 O O . GLY A 1 179 ? 57.881 -1.068 24.322 1.00 25.47 179 GLY A O 1
ATOM 1447 N N . ASN A 1 180 ? 56.405 -2.066 22.920 1.00 28.72 180 ASN A N 1
ATOM 1448 C CA . ASN A 1 180 ? 55.308 -2.375 23.871 1.00 28.72 180 ASN A CA 1
ATOM 1449 C C . ASN A 1 180 ? 54.575 -1.157 24.511 1.00 28.72 180 ASN A C 1
ATOM 1451 O O . ASN A 1 180 ? 55.160 -0.096 24.670 1.00 28.72 180 ASN A O 1
ATOM 1455 N N . GLU A 1 181 ? 53.299 -1.205 24.932 1.00 29.92 181 GLU A N 1
ATOM 1456 C CA . GLU A 1 181 ? 52.125 -2.069 24.645 1.00 29.92 181 GLU A CA 1
ATOM 1457 C C . GLU A 1 181 ? 50.858 -1.385 25.250 1.00 29.92 181 GLU A C 1
ATOM 1459 O O . GLU A 1 181 ? 51.000 -0.374 25.929 1.00 29.92 181 GLU A O 1
ATOM 1464 N N . GLN A 1 182 ? 49.657 -1.972 25.091 1.00 28.12 182 GLN A N 1
ATOM 1465 C CA . GLN A 1 182 ? 48.371 -1.606 25.743 1.00 28.12 182 GLN A CA 1
ATOM 1466 C C . GLN A 1 182 ? 47.780 -0.227 25.317 1.00 28.12 182 GLN A C 1
ATOM 1468 O O . GLN A 1 182 ? 48.435 0.801 25.385 1.00 28.12 182 GLN A O 1
ATOM 1473 N N . ASN A 1 183 ? 46.577 -0.100 24.739 1.00 29.34 183 ASN A N 1
ATOM 1474 C CA . ASN A 1 183 ? 45.229 -0.516 25.171 1.00 29.34 183 ASN A CA 1
ATOM 1475 C C . ASN A 1 183 ? 44.648 0.300 26.347 1.00 29.34 183 ASN A C 1
ATOM 1477 O O . ASN A 1 183 ? 45.015 0.081 27.497 1.00 29.34 183 ASN A O 1
ATOM 1481 N N . THR A 1 184 ? 43.649 1.150 26.073 1.00 29.81 184 THR A N 1
ATOM 1482 C CA . THR A 1 184 ? 42.422 1.262 26.897 1.00 29.81 184 THR A CA 1
ATOM 1483 C C . THR A 1 184 ? 41.330 2.069 26.186 1.00 29.81 184 THR A C 1
ATOM 1485 O O . THR A 1 184 ? 41.609 3.044 25.495 1.00 29.81 184 THR A O 1
ATOM 1488 N N . ASN A 1 185 ? 40.070 1.679 26.393 1.00 38.00 185 ASN A N 1
ATOM 1489 C CA . ASN A 1 185 ? 38.868 2.389 25.944 1.00 38.00 185 ASN A CA 1
ATOM 1490 C C . ASN A 1 185 ? 37.987 2.730 27.163 1.00 38.00 185 ASN A C 1
ATOM 1492 O O . ASN A 1 185 ? 37.651 1.804 27.905 1.00 38.00 185 ASN A O 1
ATOM 1496 N N . PRO A 1 186 ? 37.565 3.992 27.368 1.00 39.72 186 PRO A N 1
ATOM 1497 C CA . PRO A 1 186 ? 36.509 4.348 28.317 1.00 39.72 186 PRO A CA 1
ATOM 1498 C C . PRO A 1 186 ? 35.180 4.681 27.615 1.00 39.72 186 PRO A C 1
ATOM 1500 O O . PRO A 1 186 ? 35.135 5.428 26.641 1.00 39.72 186 PRO A O 1
ATOM 1503 N N . GLN A 1 187 ? 34.071 4.166 28.149 1.00 28.62 187 GLN A N 1
ATOM 1504 C CA . GLN A 1 187 ? 32.716 4.493 27.687 1.00 28.62 187 GLN A CA 1
ATOM 1505 C C . GLN A 1 187 ? 32.184 5.819 28.267 1.00 28.62 187 GLN A C 1
ATOM 1507 O O . GLN A 1 187 ? 32.562 6.205 29.366 1.00 28.62 187 GLN A O 1
ATOM 1512 N N . ASN A 1 188 ? 31.153 6.358 27.599 1.00 30.50 188 ASN A N 1
ATOM 1513 C CA . ASN A 1 188 ? 30.089 7.227 28.132 1.00 30.50 188 ASN A CA 1
ATOM 1514 C C . ASN A 1 188 ? 30.474 8.621 28.675 1.00 30.50 188 ASN A C 1
ATOM 1516 O O . ASN A 1 188 ? 31.153 8.742 29.686 1.00 30.50 188 ASN A O 1
ATOM 1520 N N . GLN A 1 189 ? 29.772 9.654 28.192 1.00 31.31 189 GLN A N 1
ATOM 1521 C CA . GLN A 1 189 ? 28.620 10.190 28.943 1.00 31.31 189 GLN A CA 1
ATOM 1522 C C . GLN A 1 189 ? 27.697 11.067 28.075 1.00 31.31 189 GLN A C 1
ATOM 1524 O O . GLN A 1 189 ? 28.042 11.466 26.967 1.00 31.31 189 GLN A O 1
ATOM 1529 N N . ILE A 1 190 ? 26.484 11.301 28.584 1.00 30.77 190 ILE A N 1
ATOM 1530 C CA . ILE A 1 190 ? 25.410 12.114 27.990 1.00 30.77 190 ILE A CA 1
ATOM 1531 C C . ILE A 1 190 ? 25.358 13.454 28.735 1.00 30.77 190 ILE A C 1
ATOM 1533 O O . ILE A 1 190 ? 25.567 13.463 29.946 1.00 30.77 190 ILE A O 1
ATOM 1537 N N . ASN A 1 191 ? 24.974 14.553 28.073 1.00 30.00 191 ASN A N 1
ATOM 1538 C CA . ASN A 1 191 ? 24.394 15.705 28.777 1.00 30.00 191 ASN A CA 1
ATOM 1539 C C . ASN A 1 191 ? 23.321 16.427 27.914 1.00 30.00 191 ASN A C 1
ATOM 1541 O O . ASN A 1 191 ? 23.492 16.463 26.694 1.00 30.00 191 ASN A O 1
ATOM 1545 N N . PRO A 1 192 ? 22.214 16.960 28.486 1.00 41.44 192 PRO A N 1
ATOM 1546 C CA . PRO A 1 192 ? 21.095 17.558 27.736 1.00 41.44 192 PRO A CA 1
ATOM 1547 C C . PRO A 1 192 ? 21.023 19.106 27.862 1.00 41.44 192 PRO A C 1
ATOM 1549 O O . PRO A 1 192 ? 21.981 19.727 28.310 1.00 41.44 192 PRO A O 1
ATOM 1552 N N . GLN A 1 193 ? 19.842 19.692 27.562 1.00 30.56 193 GLN A N 1
ATOM 1553 C CA . GLN A 1 193 ? 19.462 21.133 27.591 1.00 30.56 193 GLN A CA 1
ATOM 1554 C C . GLN A 1 193 ? 19.850 21.931 26.316 1.00 30.56 193 GLN A C 1
ATOM 1556 O O . GLN A 1 193 ? 20.816 21.576 25.656 1.00 30.56 193 GLN A O 1
ATOM 1561 N N . ASN A 1 194 ? 19.148 22.984 25.851 1.00 33.78 194 ASN A N 1
ATOM 1562 C CA . ASN A 1 194 ? 17.940 23.723 26.296 1.00 33.78 194 ASN A CA 1
ATOM 1563 C C . ASN A 1 194 ? 16.987 23.948 25.087 1.00 33.78 194 ASN A C 1
ATOM 1565 O O . ASN A 1 194 ? 17.451 24.118 23.967 1.00 33.78 194 ASN A O 1
ATOM 1569 N N . GLN A 1 195 ? 15.670 23.733 25.198 1.00 36.03 195 GLN A N 1
ATOM 1570 C CA . GLN A 1 195 ? 14.597 24.676 25.595 1.00 36.03 195 GLN A CA 1
ATOM 1571 C C . GLN A 1 195 ? 14.273 25.868 24.657 1.00 36.03 195 GLN A C 1
ATOM 1573 O O . GLN A 1 195 ? 15.030 26.820 24.555 1.00 36.03 195 GLN A O 1
ATOM 1578 N N . GLN A 1 196 ? 13.037 25.809 24.131 1.00 34.06 196 GLN A N 1
ATOM 1579 C CA . GLN A 1 196 ? 12.053 26.880 23.861 1.00 34.06 196 GLN A CA 1
ATOM 1580 C C . GLN A 1 196 ? 12.409 28.094 22.972 1.00 34.06 196 GLN A C 1
ATOM 1582 O O . GLN A 1 196 ? 13.267 28.910 23.282 1.00 34.06 196 GLN A O 1
ATOM 1587 N N . GLY A 1 197 ? 11.581 28.304 21.939 1.00 30.77 197 GLY A N 1
ATOM 1588 C CA . GLY A 1 197 ? 11.454 29.566 21.203 1.00 30.77 197 GLY A CA 1
ATOM 1589 C C . GLY A 1 197 ? 9.981 29.877 20.915 1.00 30.77 197 GLY A C 1
ATOM 1590 O O . GLY A 1 197 ? 9.331 29.150 20.165 1.00 30.77 197 GLY A O 1
ATOM 1591 N N . ILE A 1 198 ? 9.451 30.934 21.533 1.00 38.88 198 ILE A N 1
ATOM 1592 C CA . ILE A 1 198 ? 8.054 31.379 21.390 1.00 38.88 198 ILE A CA 1
ATOM 1593 C C . ILE A 1 198 ? 7.859 32.070 20.030 1.00 38.88 198 ILE A C 1
ATOM 1595 O O . ILE A 1 198 ? 8.748 32.779 19.560 1.00 38.88 198 ILE A O 1
ATOM 1599 N N . ARG A 1 199 ? 6.681 31.908 19.412 1.00 41.06 199 ARG A N 1
ATOM 1600 C CA . ARG A 1 199 ? 6.243 32.719 18.265 1.00 41.06 199 ARG A CA 1
ATOM 1601 C C . ARG A 1 199 ? 4.912 33.398 18.572 1.00 41.06 199 ARG A C 1
ATOM 1603 O O . ARG A 1 199 ? 3.876 32.742 18.582 1.00 41.06 199 ARG A O 1
ATOM 1610 N N . ASN A 1 200 ? 4.963 34.710 18.773 1.00 39.50 200 ASN A N 1
ATOM 1611 C CA . ASN A 1 200 ? 3.798 35.579 18.638 1.00 39.50 200 ASN A CA 1
ATOM 1612 C C . ASN A 1 200 ? 3.638 35.940 17.155 1.00 39.50 200 ASN A C 1
ATOM 1614 O O . ASN A 1 200 ? 4.647 36.140 16.481 1.00 39.50 200 ASN A O 1
ATOM 1618 N N . ASN A 1 201 ? 2.403 36.104 16.690 1.00 46.06 201 ASN A N 1
ATOM 1619 C CA . ASN A 1 201 ? 2.072 36.832 15.465 1.00 46.06 201 ASN A CA 1
ATOM 1620 C C . ASN A 1 201 ? 0.904 37.782 15.773 1.00 46.06 201 ASN A C 1
ATOM 1622 O O . ASN A 1 201 ? 0.040 37.435 16.581 1.00 46.06 201 ASN A O 1
ATOM 1626 N N . ASN A 1 202 ? 0.904 38.944 15.115 1.00 44.06 202 ASN A N 1
ATOM 1627 C CA . ASN A 1 202 ? -0.303 39.748 14.892 1.00 44.06 202 ASN A CA 1
ATOM 1628 C C . ASN A 1 202 ? -1.150 39.126 13.770 1.00 44.06 202 ASN A C 1
ATOM 1630 O O . ASN A 1 202 ? -0.555 38.394 12.942 1.00 44.06 202 ASN A O 1
#

Secondary structure (DSSP, 8-state):
---SSTT---SS-HHHHHHHHHHHHHHHHTTT---PPPPPPTT-EEEEEETTTSSBPPTTGGG-TT--EEEEEE-TTTS--SB--SEEEEEEETTT-SBP-TTS-GGGEEEEEEE--TT---GGGTTT---GGGGGBPPSSB------PPPP--------------------------------------------------